Protein AF-A0A498MJI7-F1 (afdb_monomer)

Secondary structure (DSSP, 8-state):
-----GGG--HHHHHHHHHHHHT-TT------EEEGGGS------SSEEEEEEGGGSTTSBTHHHHHHHHHHTSPTT-------SSS-TTS--TT-HHHHHHHHHTS--B-----S-GGG--SB--HHHHHHHHHH-S------HHHHHHHHHHHHHTT----HHHHHHHHHHHTT-STT-TTSEEEEEE-B----HHHHTTS--

Organism: Labeo rohita (NCBI:txid84645)

Structure (mmCIF, N/CA/C/O backbone):
data_AF-A0A498MJI7-F1
#
_entry.id   AF-A0A498MJI7-F1
#
loop_
_atom_site.group_PDB
_atom_site.id
_atom_site.type_symbol
_atom_site.label_atom_id
_atom_site.label_alt_id
_atom_site.label_comp_id
_atom_site.label_asym_id
_atom_site.label_entity_id
_atom_site.label_seq_id
_atom_site.pdbx_PDB_ins_code
_atom_site.Cartn_x
_atom_site.Cartn_y
_atom_site.Cartn_z
_atom_site.occupancy
_atom_site.B_iso_or_equiv
_atom_site.auth_seq_id
_atom_site.auth_comp_id
_atom_site.auth_asym_id
_atom_site.auth_atom_id
_atom_site.pdbx_PDB_model_num
ATOM 1 N N . MET A 1 1 ? 19.650 9.462 -19.261 1.00 42.69 1 MET A N 1
ATOM 2 C CA . MET A 1 1 ? 18.314 8.889 -18.991 1.00 42.69 1 MET A CA 1
ATOM 3 C C . MET A 1 1 ? 17.339 10.002 -19.308 1.00 42.69 1 MET A C 1
ATOM 5 O O . MET A 1 1 ? 17.453 11.030 -18.662 1.00 42.69 1 MET A O 1
ATOM 9 N N . GLY A 1 2 ? 16.542 9.886 -20.375 1.00 49.31 2 GLY A N 1
ATOM 10 C CA . GLY A 1 2 ? 15.586 10.943 -20.729 1.00 49.31 2 GLY A CA 1
ATOM 11 C C . GLY A 1 2 ? 14.605 11.160 -19.580 1.00 49.31 2 GLY A C 1
ATOM 12 O O . GLY A 1 2 ? 14.240 10.181 -18.926 1.00 49.31 2 GLY A O 1
ATOM 13 N N . ASP A 1 3 ? 14.245 12.413 -19.309 1.00 55.56 3 ASP A N 1
ATOM 14 C CA . ASP A 1 3 ? 13.277 12.751 -18.267 1.00 55.56 3 ASP A CA 1
ATOM 15 C C . ASP A 1 3 ? 11.963 12.015 -18.541 1.00 55.56 3 ASP A C 1
ATOM 17 O O . ASP A 1 3 ? 11.245 12.285 -19.506 1.00 55.56 3 ASP A O 1
ATOM 21 N N . VAL A 1 4 ? 11.675 11.009 -17.715 1.00 67.94 4 VAL A N 1
ATOM 22 C CA . VAL A 1 4 ? 10.401 10.300 -17.762 1.00 67.94 4 VAL A CA 1
ATOM 23 C C . VAL A 1 4 ? 9.390 11.184 -17.045 1.00 67.94 4 VAL A C 1
ATOM 25 O O . VAL A 1 4 ? 9.371 11.216 -15.818 1.00 67.94 4 VAL A O 1
ATOM 28 N N . SER A 1 5 ? 8.583 11.909 -17.818 1.00 84.06 5 SER A N 1
ATOM 29 C CA . SER A 1 5 ? 7.469 12.720 -17.320 1.00 84.06 5 SER A CA 1
ATOM 30 C C . SER A 1 5 ? 6.186 11.898 -17.167 1.00 84.06 5 SER A C 1
ATOM 32 O O . SER A 1 5 ? 5.971 10.925 -17.900 1.00 84.06 5 SER A O 1
ATOM 34 N N . ALA A 1 6 ? 5.306 12.308 -16.250 1.00 84.06 6 ALA A N 1
ATOM 35 C CA . ALA A 1 6 ? 3.978 11.718 -16.066 1.00 84.06 6 ALA A CA 1
ATOM 36 C C . ALA A 1 6 ? 3.112 11.718 -17.339 1.00 84.06 6 ALA A C 1
ATOM 38 O O . ALA A 1 6 ? 2.288 10.819 -17.505 1.00 84.06 6 ALA A O 1
ATOM 39 N N . ASP A 1 7 ? 3.307 12.674 -18.251 1.00 87.50 7 ASP A N 1
ATOM 40 C CA . ASP A 1 7 ? 2.565 12.733 -19.520 1.00 87.50 7 ASP A CA 1
ATOM 41 C C 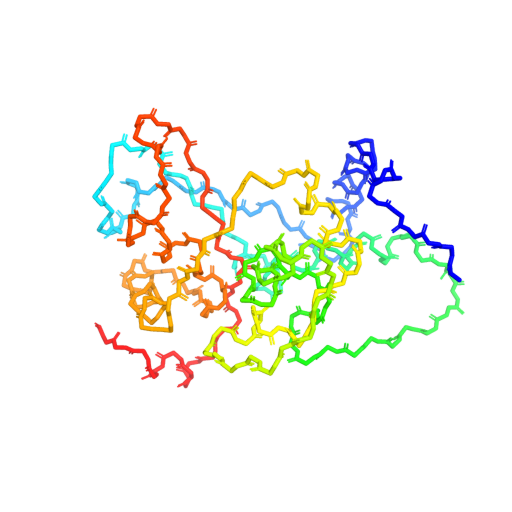. ASP A 1 7 ? 2.911 11.585 -20.472 1.00 87.50 7 ASP A C 1
ATOM 43 O O . ASP A 1 7 ? 2.094 11.198 -21.306 1.00 87.50 7 ASP A O 1
ATOM 47 N N . ASN A 1 8 ? 4.084 10.979 -20.295 1.00 88.81 8 ASN A N 1
ATOM 48 C CA . ASN A 1 8 ? 4.519 9.839 -21.092 1.00 88.81 8 ASN A CA 1
ATOM 49 C C . ASN A 1 8 ? 3.999 8.501 -20.548 1.00 88.81 8 ASN A C 1
ATOM 51 O O . ASN A 1 8 ? 4.282 7.471 -21.150 1.00 88.81 8 ASN A O 1
ATOM 55 N N . ILE A 1 9 ? 3.275 8.481 -19.421 1.00 89.81 9 ILE A N 1
ATOM 56 C CA . ILE A 1 9 ? 2.694 7.259 -18.851 1.00 89.81 9 ILE A CA 1
ATOM 57 C C . ILE A 1 9 ? 1.235 7.135 -19.293 1.00 89.81 9 ILE A C 1
ATOM 59 O O . ILE A 1 9 ? 0.360 7.843 -18.794 1.00 89.81 9 ILE A O 1
ATOM 63 N N . THR A 1 10 ? 0.966 6.205 -20.212 1.00 92.06 10 THR A N 1
ATOM 64 C CA . THR A 1 10 ? -0.372 5.996 -20.789 1.00 92.06 10 THR A CA 1
ATOM 65 C C . THR A 1 10 ? -1.081 4.763 -20.227 1.00 92.06 10 THR A C 1
ATOM 67 O O . THR A 1 10 ? -0.467 3.861 -19.646 1.00 92.06 10 THR A O 1
ATOM 70 N N . ILE A 1 11 ? -2.399 4.686 -20.431 1.00 92.81 11 ILE A N 1
ATOM 71 C CA . ILE A 1 11 ? -3.186 3.504 -20.059 1.00 92.81 11 ILE A CA 1
ATOM 72 C C . ILE A 1 11 ? -2.783 2.272 -20.884 1.00 92.81 11 ILE A C 1
ATOM 74 O O . ILE A 1 11 ? -2.815 1.153 -20.373 1.00 92.81 11 ILE A O 1
ATOM 78 N N . GLU A 1 12 ? -2.342 2.458 -22.127 1.00 95.44 12 GLU A N 1
ATOM 79 C CA . GLU A 1 12 ? -1.807 1.397 -22.983 1.00 95.44 12 GLU A CA 1
ATOM 80 C C . GLU A 1 12 ? -0.550 0.780 -22.365 1.00 95.44 12 GLU A C 1
ATOM 82 O O . GLU A 1 12 ? -0.447 -0.444 -22.301 1.00 95.44 12 GLU A O 1
ATOM 87 N N . MET A 1 13 ? 0.355 1.600 -21.816 1.00 93.88 13 MET A N 1
ATOM 88 C CA . MET A 1 13 ? 1.540 1.104 -21.105 1.00 93.88 13 MET A CA 1
ATOM 89 C C . MET A 1 13 ? 1.172 0.303 -19.855 1.00 93.88 13 MET A C 1
ATOM 91 O O . MET A 1 13 ? 1.838 -0.684 -19.539 1.00 93.88 13 MET A O 1
ATOM 95 N N . LEU A 1 14 ? 0.117 0.702 -19.135 1.00 92.44 14 LEU A N 1
ATOM 96 C CA . LEU A 1 14 ? -0.372 -0.044 -17.972 1.00 92.44 14 LEU A CA 1
ATOM 97 C C . LEU A 1 14 ? -1.011 -1.379 -18.376 1.00 92.44 14 LEU A C 1
ATOM 99 O O . LEU A 1 14 ? -0.785 -2.381 -17.698 1.00 92.44 14 LEU A O 1
ATOM 103 N N . LYS A 1 15 ? -1.761 -1.421 -19.485 1.00 95.12 15 LYS A N 1
ATOM 104 C CA . LYS A 1 15 ? -2.320 -2.662 -20.051 1.00 95.12 15 LYS A CA 1
ATOM 105 C C . LYS A 1 15 ? -1.215 -3.612 -20.518 1.00 95.12 15 LYS A C 1
ATOM 107 O O . LYS A 1 15 ? -1.241 -4.791 -20.185 1.00 95.12 15 LYS A O 1
ATOM 112 N N . GLU A 1 16 ? -0.204 -3.100 -21.211 1.00 95.12 16 GLU A N 1
ATOM 113 C CA . GLU A 1 16 ? 0.970 -3.879 -21.620 1.00 95.12 16 GLU A CA 1
ATOM 114 C C . GLU A 1 16 ? 1.737 -4.419 -20.402 1.00 95.12 16 GLU A C 1
ATOM 116 O O . GLU A 1 16 ? 2.103 -5.596 -20.354 1.00 95.12 16 GLU A O 1
ATOM 121 N N . ALA A 1 17 ? 1.944 -3.579 -19.381 1.00 92.94 17 ALA A N 1
ATOM 122 C CA . ALA A 1 17 ? 2.565 -3.997 -18.130 1.00 92.94 17 ALA A CA 1
ATOM 123 C C . ALA A 1 17 ? 1.729 -5.073 -17.420 1.00 92.94 17 ALA A C 1
ATOM 125 O O . ALA A 1 17 ? 2.299 -6.017 -16.881 1.00 92.94 17 ALA A O 1
ATOM 126 N N . HIS A 1 18 ? 0.396 -4.972 -17.439 1.00 93.69 18 HIS A N 1
ATOM 127 C CA . HIS A 1 18 ? -0.493 -5.984 -16.869 1.00 93.69 18 HIS A CA 1
ATOM 128 C C . HIS A 1 18 ? -0.288 -7.356 -17.522 1.00 93.69 18 HIS A C 1
ATOM 130 O O . HIS A 1 18 ? -0.037 -8.332 -16.810 1.00 93.69 18 HIS A O 1
ATOM 136 N N . GLU A 1 19 ? -0.314 -7.420 -18.855 1.00 94.62 19 GLU A N 1
ATOM 137 C CA . GLU A 1 19 ? -0.088 -8.668 -19.596 1.00 94.62 19 GLU A CA 1
ATOM 138 C C . GLU A 1 19 ? 1.317 -9.228 -19.353 1.00 94.62 19 GLU A C 1
ATOM 140 O O . GLU A 1 19 ? 1.491 -10.417 -19.076 1.00 94.62 19 GLU A O 1
ATOM 145 N N . THR A 1 20 ? 2.321 -8.351 -19.360 1.00 93.62 20 THR A N 1
ATOM 146 C CA . THR A 1 20 ? 3.721 -8.701 -19.091 1.00 93.62 20 THR A CA 1
ATOM 147 C C . THR A 1 20 ? 3.896 -9.315 -17.703 1.00 93.62 20 THR A C 1
ATOM 149 O O . THR A 1 20 ? 4.556 -10.341 -17.541 1.00 93.62 20 THR A O 1
ATOM 152 N N . VAL A 1 21 ? 3.298 -8.695 -16.685 1.00 93.75 21 VAL A N 1
ATOM 153 C CA . VAL A 1 21 ? 3.364 -9.155 -15.295 1.00 93.75 21 VAL A CA 1
ATOM 154 C C . VAL A 1 21 ? 2.643 -10.488 -15.132 1.00 93.75 21 VAL A C 1
ATOM 156 O O . VAL A 1 21 ? 3.172 -11.383 -14.478 1.00 93.75 21 VAL A O 1
ATOM 159 N N . ARG A 1 22 ? 1.470 -10.642 -15.752 1.00 92.25 22 ARG A N 1
ATOM 160 C CA . ARG A 1 22 ? 0.671 -11.872 -15.708 1.00 92.25 22 ARG A CA 1
ATOM 161 C C . ARG A 1 22 ? 1.384 -13.056 -16.369 1.00 92.25 22 ARG A C 1
ATOM 163 O O . ARG A 1 22 ? 1.241 -14.178 -15.897 1.00 92.25 22 ARG A O 1
ATOM 170 N N . CYS A 1 23 ? 2.159 -12.808 -17.423 1.00 90.31 23 CYS A N 1
ATOM 171 C CA . CYS A 1 23 ? 2.941 -13.831 -18.124 1.00 90.31 23 CYS A CA 1
ATOM 172 C C . CYS A 1 23 ? 4.376 -13.979 -17.584 1.00 90.31 23 CYS A C 1
ATOM 174 O O . CYS A 1 23 ? 5.193 -14.684 -18.177 1.00 90.31 23 CYS A O 1
ATOM 176 N N . SER A 1 24 ? 4.716 -13.292 -16.491 1.00 89.88 24 SER A N 1
ATOM 177 C CA . SER A 1 24 ? 6.076 -13.280 -15.960 1.00 89.88 24 SER A CA 1
ATOM 178 C C . SER A 1 24 ? 6.471 -14.640 -15.370 1.00 89.88 24 SER A C 1
ATOM 180 O O . SER A 1 24 ? 5.691 -15.226 -14.618 1.00 89.88 24 SER A O 1
ATOM 182 N N . PRO A 1 25 ? 7.718 -15.107 -15.577 1.00 89.25 25 PRO A N 1
ATOM 183 C CA . PRO A 1 25 ? 8.235 -16.297 -14.899 1.00 89.25 25 PRO A CA 1
ATOM 184 C C . PRO A 1 25 ? 8.456 -16.087 -13.390 1.00 89.25 25 PRO A C 1
ATOM 186 O O . PRO A 1 25 ? 8.833 -17.026 -12.700 1.00 89.25 25 PRO A O 1
ATOM 189 N N . LEU A 1 26 ? 8.240 -14.873 -12.866 1.00 85.94 26 LEU A N 1
ATOM 190 C CA . LEU A 1 26 ? 8.330 -14.562 -11.435 1.00 85.94 26 LEU A CA 1
ATOM 191 C C . LEU A 1 26 ? 7.065 -14.954 -10.645 1.00 85.94 26 LEU A C 1
ATOM 193 O O . LEU A 1 26 ? 6.920 -14.546 -9.496 1.00 85.94 26 LEU A O 1
ATOM 197 N N . ASP A 1 27 ? 6.156 -15.724 -11.256 1.00 87.25 27 ASP A N 1
ATOM 198 C CA . ASP A 1 27 ? 4.984 -16.329 -10.603 1.00 87.25 27 ASP A CA 1
ATOM 199 C C . ASP A 1 27 ? 4.037 -15.295 -9.960 1.00 87.25 27 ASP A C 1
ATOM 201 O O . ASP A 1 27 ? 3.427 -15.514 -8.915 1.00 87.25 27 ASP A O 1
ATOM 205 N N . VAL A 1 28 ? 3.919 -14.118 -10.584 1.00 92.44 28 VAL A N 1
ATOM 206 C CA . VAL A 1 28 ? 3.075 -13.035 -10.072 1.00 92.44 28 VAL A CA 1
ATOM 207 C C . VAL A 1 28 ? 1.604 -13.439 -10.132 1.00 92.44 28 VAL A C 1
ATOM 209 O O . VAL A 1 28 ? 1.048 -13.651 -11.209 1.00 92.44 28 VAL A O 1
ATOM 212 N N . ILE A 1 29 ? 0.937 -13.472 -8.978 1.00 94.31 29 ILE A N 1
ATOM 213 C CA . ILE A 1 29 ? -0.455 -13.926 -8.899 1.00 94.31 29 ILE A CA 1
ATOM 214 C C . ILE A 1 29 ? -1.463 -12.775 -8.996 1.00 94.31 29 ILE A C 1
ATOM 216 O O . ILE A 1 29 ? -1.191 -11.618 -8.630 1.00 94.31 29 ILE A O 1
ATOM 220 N N . ASN A 1 30 ? -2.682 -13.111 -9.427 1.00 96.38 30 ASN A N 1
ATOM 221 C CA . ASN A 1 30 ? -3.844 -12.276 -9.153 1.00 96.38 30 ASN A CA 1
ATOM 222 C C . ASN A 1 30 ? -4.296 -12.527 -7.710 1.00 96.38 30 ASN A C 1
ATOM 224 O O . ASN A 1 30 ? -4.974 -13.508 -7.420 1.00 96.38 30 ASN A O 1
ATOM 228 N N . THR A 1 31 ? -3.865 -11.653 -6.806 1.00 97.00 31 THR A N 1
ATOM 229 C CA . THR A 1 31 ? -4.171 -11.740 -5.376 1.00 97.00 31 THR A CA 1
ATOM 230 C C . THR A 1 31 ? -5.680 -11.632 -5.128 1.00 97.00 31 THR A C 1
ATOM 232 O O . THR A 1 31 ? -6.374 -10.932 -5.878 1.00 97.00 31 THR A O 1
ATOM 235 N N . PRO A 1 32 ? -6.216 -12.273 -4.080 1.00 96.88 32 PRO A N 1
ATOM 236 C CA . PRO A 1 32 ? -7.640 -12.199 -3.785 1.00 96.88 32 PRO A CA 1
ATOM 237 C C . PRO A 1 32 ? -8.120 -10.779 -3.456 1.00 96.88 32 PRO A C 1
ATOM 239 O O . PRO A 1 32 ? -7.358 -9.916 -3.006 1.00 96.88 32 PRO A O 1
ATOM 242 N N . ILE A 1 33 ? -9.420 -10.569 -3.659 1.00 96.75 33 ILE A N 1
ATOM 243 C CA . ILE A 1 33 ? -10.176 -9.458 -3.084 1.00 96.75 33 ILE A CA 1
ATOM 244 C C . ILE A 1 33 ? -11.238 -10.070 -2.177 1.00 96.75 33 ILE A C 1
ATOM 246 O O . ILE A 1 33 ? -12.011 -10.911 -2.633 1.00 96.75 33 ILE A O 1
ATOM 250 N N . ILE A 1 34 ? -11.279 -9.650 -0.917 1.00 94.56 34 ILE A N 1
ATOM 251 C CA . ILE A 1 34 ? -12.288 -10.095 0.055 1.00 94.56 34 ILE A CA 1
ATOM 252 C C . ILE A 1 34 ? -13.179 -8.923 0.456 1.00 94.56 34 ILE A C 1
ATOM 254 O O . ILE A 1 34 ? -12.721 -7.782 0.485 1.00 94.56 34 ILE A O 1
ATOM 258 N N . ARG A 1 35 ? -14.455 -9.168 0.763 1.00 92.25 35 ARG A N 1
ATOM 259 C CA . ARG A 1 35 ? -15.321 -8.117 1.319 1.00 92.25 35 ARG A CA 1
ATOM 260 C C . ARG A 1 35 ? -15.089 -8.006 2.816 1.00 92.25 35 ARG A C 1
ATOM 262 O O . ARG A 1 35 ? -14.956 -9.024 3.490 1.00 92.25 35 ARG A O 1
ATOM 269 N N . TRP A 1 36 ? -15.103 -6.786 3.345 1.00 84.56 36 TRP A N 1
ATOM 270 C CA . TRP A 1 36 ? -14.890 -6.557 4.777 1.00 84.56 36 TRP A CA 1
ATOM 271 C C . TRP A 1 36 ? -15.918 -7.297 5.646 1.00 84.56 36 TRP A C 1
ATOM 273 O O . TRP A 1 36 ? -15.557 -7.867 6.667 1.00 84.56 36 TRP A O 1
ATOM 283 N N . CYS A 1 37 ? -17.172 -7.393 5.194 1.00 80.75 37 CYS A N 1
ATOM 284 C CA . CYS A 1 37 ? -18.243 -8.107 5.892 1.00 80.75 37 CYS A CA 1
ATOM 285 C C . CYS A 1 37 ? -18.043 -9.633 5.963 1.00 80.75 37 CYS A C 1
ATOM 287 O O . CYS A 1 37 ? -18.794 -10.319 6.646 1.00 80.75 37 CYS A O 1
ATOM 289 N N . GLN A 1 38 ? -17.047 -10.178 5.257 1.00 82.94 38 GLN A N 1
ATOM 290 C CA . GLN A 1 38 ? -16.634 -11.583 5.346 1.00 82.94 38 GLN A CA 1
ATOM 291 C C . GLN A 1 38 ? -15.483 -11.781 6.348 1.00 82.94 38 GLN A C 1
ATOM 293 O O . GLN A 1 38 ? -14.896 -12.857 6.404 1.00 82.94 38 GLN A O 1
ATOM 298 N N . THR A 1 39 ? -15.138 -10.741 7.109 1.00 83.81 39 THR A N 1
ATOM 299 C CA . THR A 1 39 ? -14.066 -10.727 8.110 1.00 83.81 39 THR A CA 1
ATOM 300 C C . THR A 1 39 ? -14.625 -10.329 9.477 1.00 83.81 39 THR A C 1
ATOM 302 O O . THR A 1 39 ? -15.773 -9.908 9.586 1.00 83.81 39 THR A O 1
ATOM 305 N N . THR A 1 40 ? -13.804 -10.421 10.522 1.00 86.25 40 THR A N 1
ATOM 306 C CA . THR A 1 40 ? -14.126 -9.941 11.877 1.00 86.25 40 THR A CA 1
ATOM 307 C C . THR A 1 40 ? -13.712 -8.481 12.115 1.00 86.25 40 THR A C 1
ATOM 309 O O . THR A 1 40 ? -13.659 -8.036 13.260 1.00 86.25 40 THR A O 1
ATOM 312 N N . LEU A 1 41 ? -13.392 -7.727 11.055 1.00 89.06 41 LEU A N 1
ATOM 313 C CA . LEU A 1 41 ? -12.884 -6.359 11.171 1.00 89.06 41 LEU A CA 1
ATOM 314 C C . LEU A 1 41 ? -13.968 -5.401 11.709 1.00 89.06 41 LEU A C 1
ATOM 316 O O . LEU A 1 41 ? -15.062 -5.344 11.142 1.00 89.06 41 LEU A O 1
ATOM 320 N N . PRO A 1 42 ? -13.669 -4.600 12.750 1.00 86.38 42 PRO A N 1
ATOM 321 C CA . PRO A 1 42 ? -14.637 -3.739 13.430 1.00 86.38 42 PRO A CA 1
ATOM 322 C C . PRO A 1 42 ? -14.827 -2.396 12.702 1.00 86.38 42 PRO A C 1
ATOM 324 O O . PRO A 1 42 ? -14.628 -1.328 13.274 1.00 86.38 42 PRO A O 1
ATOM 327 N N . LEU A 1 43 ? -15.165 -2.430 11.412 1.00 85.00 43 LEU A N 1
ATOM 328 C CA . LEU A 1 43 ? -15.342 -1.214 10.617 1.00 85.00 43 LEU A CA 1
ATOM 329 C C . LEU A 1 43 ? -16.747 -0.634 10.801 1.00 85.00 43 LEU A C 1
ATOM 331 O O . LEU A 1 43 ? -17.744 -1.274 10.475 1.00 85.00 43 LEU A O 1
ATOM 335 N N . ASN A 1 44 ? -16.819 0.608 11.276 1.00 78.62 44 ASN A N 1
ATOM 336 C CA . ASN A 1 44 ? -18.071 1.343 11.420 1.00 78.62 44 ASN A CA 1
ATOM 337 C C . ASN A 1 44 ? -18.344 2.195 10.171 1.00 78.62 44 ASN A C 1
ATOM 339 O O . ASN A 1 44 ? -18.144 3.405 10.167 1.00 78.62 44 ASN A O 1
ATOM 343 N N . THR A 1 45 ? -18.747 1.566 9.065 1.00 80.56 45 THR A N 1
ATOM 344 C CA . THR A 1 45 ? -19.089 2.309 7.844 1.00 80.56 45 THR A CA 1
ATOM 345 C C . THR A 1 45 ? -20.258 1.692 7.087 1.00 80.56 45 THR A C 1
ATOM 347 O O . THR A 1 45 ? -20.434 0.478 7.046 1.00 80.56 45 THR A O 1
ATOM 350 N N . SER A 1 46 ? -21.031 2.552 6.423 1.00 83.56 46 SER A N 1
ATOM 351 C CA . SER A 1 46 ? -22.071 2.152 5.464 1.00 83.56 46 SER A CA 1
ATOM 352 C C . SER A 1 46 ? -21.510 1.798 4.077 1.00 83.56 46 SER A C 1
ATOM 354 O O . SER A 1 46 ? -22.264 1.490 3.156 1.00 83.56 46 SER A O 1
ATOM 356 N N . SER A 1 47 ? -20.188 1.880 3.904 1.00 87.94 47 SER A N 1
ATOM 357 C CA . SER A 1 47 ? -19.502 1.666 2.628 1.00 87.94 47 SER A CA 1
ATOM 358 C C . SER A 1 47 ? -19.282 0.182 2.325 1.00 87.94 47 SER A C 1
ATOM 360 O O . SER A 1 47 ? -18.994 -0.634 3.207 1.00 87.94 47 SER A O 1
ATOM 362 N N . ASN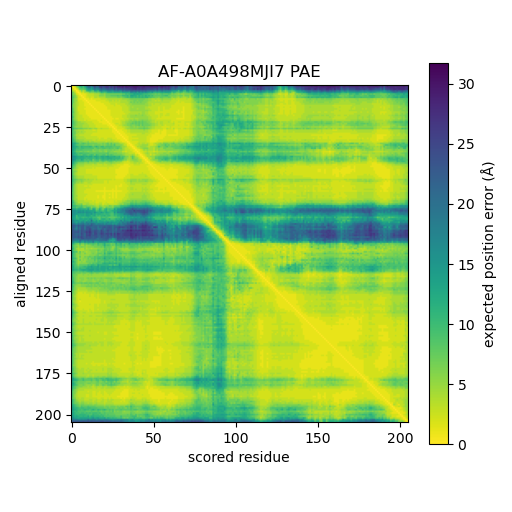 A 1 48 ? -19.300 -0.168 1.041 1.00 90.06 48 ASN A N 1
ATOM 363 C CA . ASN A 1 48 ? -18.953 -1.505 0.566 1.00 90.06 48 ASN A CA 1
ATOM 364 C C . ASN A 1 48 ? -17.429 -1.638 0.441 1.00 90.06 48 ASN A C 1
ATOM 366 O O . ASN A 1 48 ? -16.859 -1.472 -0.645 1.00 90.06 48 ASN A O 1
ATOM 370 N N . ILE A 1 49 ? -16.757 -1.920 1.560 1.00 93.06 49 ILE A N 1
ATOM 371 C CA . ILE A 1 49 ? -15.301 -2.098 1.586 1.00 93.06 49 ILE A CA 1
ATOM 372 C C . ILE A 1 49 ? -14.890 -3.469 1.030 1.00 93.06 49 ILE A C 1
ATOM 374 O O . ILE A 1 49 ? -15.337 -4.531 1.470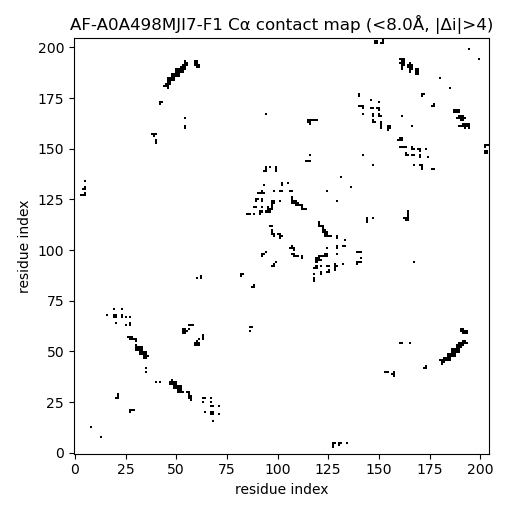 1.00 93.06 49 ILE A O 1
ATOM 378 N N . HIS A 1 50 ? -13.961 -3.426 0.088 1.00 95.75 50 HIS A N 1
ATOM 379 C CA . HIS A 1 50 ? -13.250 -4.558 -0.476 1.00 95.75 50 HIS A CA 1
ATOM 380 C C . HIS A 1 50 ? -11.775 -4.437 -0.107 1.00 95.75 50 HIS A C 1
ATOM 382 O O . HIS A 1 50 ? -11.211 -3.350 -0.153 1.00 95.75 50 HIS A O 1
ATOM 388 N N . ILE A 1 51 ? -11.133 -5.544 0.236 1.00 96.31 51 ILE A N 1
ATOM 389 C CA . ILE A 1 51 ? -9.744 -5.580 0.679 1.00 96.31 51 ILE A CA 1
ATOM 390 C C . ILE A 1 51 ? -8.933 -6.348 -0.361 1.00 96.31 51 ILE A C 1
ATOM 392 O O . ILE A 1 51 ? -9.175 -7.534 -0.588 1.00 96.31 51 ILE A O 1
ATOM 396 N N . LYS A 1 52 ? -7.978 -5.672 -1.004 1.00 97.88 52 LYS A N 1
ATOM 397 C CA . LYS A 1 52 ? -7.036 -6.257 -1.965 1.00 97.88 52 LYS A CA 1
ATOM 398 C C . LYS A 1 52 ? -5.788 -6.740 -1.225 1.00 97.88 52 LYS A C 1
ATOM 400 O O . LYS A 1 52 ? -5.048 -5.931 -0.664 1.00 97.88 52 LYS A O 1
ATOM 405 N N . LEU A 1 53 ? -5.558 -8.052 -1.248 1.00 97.25 53 LEU A N 1
ATOM 406 C CA . LEU A 1 53 ? -4.546 -8.732 -0.430 1.00 97.25 53 LEU A CA 1
ATOM 407 C C . LEU A 1 53 ? -3.173 -8.799 -1.122 1.00 97.25 53 LEU A C 1
ATOM 409 O O . LEU A 1 53 ? -2.697 -9.876 -1.480 1.00 97.25 53 LEU A O 1
ATOM 413 N N . GLU A 1 54 ? -2.514 -7.658 -1.347 1.00 96.56 54 GLU A N 1
ATOM 414 C CA . GLU A 1 54 ? -1.154 -7.650 -1.923 1.00 96.56 54 GLU A CA 1
ATOM 415 C C . GLU A 1 54 ? -0.085 -8.192 -0.962 1.00 96.56 54 GLU A C 1
ATOM 417 O O . GLU A 1 54 ? 0.965 -8.645 -1.417 1.00 96.56 54 GLU A O 1
ATOM 422 N N . ASN A 1 55 ? -0.379 -8.259 0.337 1.00 94.31 55 ASN A N 1
ATOM 423 C CA . ASN A 1 55 ? 0.396 -9.011 1.322 1.00 94.31 55 ASN A CA 1
ATOM 424 C C . ASN A 1 55 ? 0.479 -10.521 1.008 1.00 94.31 55 ASN A C 1
ATOM 426 O O . ASN A 1 55 ? 1.411 -11.177 1.454 1.00 94.31 55 ASN A O 1
ATOM 430 N N . MET A 1 56 ? -0.448 -11.070 0.210 1.00 95.88 56 MET A N 1
ATOM 431 C CA . MET A 1 56 ? -0.431 -12.473 -0.240 1.00 95.88 56 MET A CA 1
ATOM 432 C C . MET A 1 56 ? 0.271 -12.683 -1.589 1.00 95.88 56 MET A C 1
ATOM 434 O O . MET A 1 56 ? 0.261 -13.785 -2.136 1.00 95.88 56 MET A O 1
ATOM 438 N N . GLN A 1 57 ? 0.853 -11.637 -2.172 1.00 94.81 57 GLN A N 1
ATOM 439 C CA . GLN A 1 57 ? 1.666 -11.782 -3.375 1.00 94.81 57 GLN A CA 1
ATOM 440 C C . GLN A 1 57 ? 2.919 -12.636 -3.083 1.00 94.81 57 GLN A C 1
ATOM 442 O O . GLN A 1 57 ? 3.347 -12.725 -1.937 1.00 94.81 57 GLN A O 1
ATOM 447 N N . ARG A 1 58 ? 3.549 -13.252 -4.096 1.00 89.25 58 ARG A N 1
ATOM 448 C CA . ARG A 1 58 ? 4.645 -14.235 -3.905 1.00 89.25 58 ARG A CA 1
ATOM 449 C C . ARG A 1 58 ? 5.803 -13.787 -3.015 1.00 89.25 58 ARG A C 1
ATOM 451 O O . ARG A 1 58 ? 6.377 -14.609 -2.315 1.00 89.25 58 ARG A O 1
ATOM 458 N N . THR A 1 59 ? 6.155 -12.505 -3.048 1.00 88.62 59 THR A N 1
ATOM 459 C CA . THR A 1 59 ? 7.227 -11.921 -2.219 1.00 88.62 59 THR A CA 1
ATOM 460 C C . THR A 1 59 ? 6.682 -11.198 -0.985 1.00 88.62 59 THR A C 1
ATOM 462 O O . THR A 1 59 ? 7.336 -10.292 -0.472 1.00 88.62 59 THR A O 1
ATOM 465 N N . GLY A 1 60 ? 5.439 -11.486 -0.601 1.00 90.38 60 GLY A N 1
ATOM 466 C CA . GLY A 1 60 ? 4.718 -10.838 0.490 1.00 90.38 60 GLY A CA 1
ATOM 467 C C . GLY A 1 60 ? 4.365 -9.368 0.253 1.00 90.38 60 GLY A C 1
ATOM 468 O O . GLY A 1 60 ? 3.982 -8.684 1.192 1.00 90.38 60 GLY A O 1
ATOM 469 N N . SER A 1 61 ? 4.500 -8.834 -0.969 1.00 91.81 61 SER A N 1
ATOM 470 C CA . SER A 1 61 ? 4.064 -7.468 -1.308 1.00 91.81 61 SER A CA 1
ATOM 471 C C . SER A 1 61 ? 3.864 -7.260 -2.812 1.00 91.81 61 SER A C 1
ATOM 473 O O . SER A 1 61 ? 4.369 -8.023 -3.641 1.00 91.81 61 SER A O 1
ATOM 475 N N . PHE A 1 62 ? 3.193 -6.168 -3.192 1.00 92.56 62 PHE A N 1
ATOM 476 C CA . PHE A 1 62 ? 2.902 -5.832 -4.598 1.00 92.56 62 PHE A CA 1
ATOM 477 C C . PHE A 1 62 ? 4.147 -5.615 -5.480 1.00 92.56 62 PHE A C 1
ATOM 479 O O . PHE A 1 62 ? 4.048 -5.558 -6.708 1.00 92.56 62 PHE A O 1
ATOM 486 N N . LYS A 1 63 ? 5.334 -5.444 -4.888 1.00 87.75 63 LYS A N 1
ATOM 487 C CA . LYS A 1 63 ? 6.526 -4.914 -5.574 1.00 87.75 63 LYS A CA 1
ATOM 488 C C . LYS A 1 63 ? 7.102 -5.845 -6.628 1.00 87.75 63 LYS A C 1
ATOM 490 O O . LYS A 1 63 ? 7.686 -5.362 -7.601 1.00 87.75 63 LYS A O 1
ATOM 495 N N . ILE A 1 64 ? 6.840 -7.146 -6.516 1.00 89.25 64 ILE A N 1
ATOM 496 C CA . ILE A 1 64 ? 7.178 -8.112 -7.565 1.00 89.25 64 ILE A CA 1
ATOM 497 C C . ILE A 1 64 ? 6.553 -7.742 -8.917 1.00 89.25 64 ILE A C 1
ATOM 499 O O . ILE A 1 64 ? 7.147 -8.026 -9.950 1.00 89.25 64 ILE A O 1
ATOM 503 N N . ARG A 1 65 ? 5.406 -7.044 -8.937 1.00 93.62 65 ARG A N 1
ATOM 504 C CA . ARG A 1 65 ? 4.757 -6.587 -10.178 1.00 93.62 65 ARG A CA 1
ATOM 505 C C . ARG A 1 65 ? 5.655 -5.613 -10.943 1.00 93.62 65 ARG A C 1
ATOM 507 O O . ARG A 1 65 ? 5.871 -5.771 -12.140 1.00 93.62 65 ARG A O 1
ATOM 514 N N . GLY A 1 66 ? 6.223 -4.628 -10.246 1.00 89.62 66 GLY A N 1
ATOM 515 C CA . GLY A 1 66 ? 7.144 -3.661 -10.847 1.00 89.62 66 GLY A CA 1
ATOM 516 C C . GLY A 1 66 ? 8.442 -4.319 -11.316 1.00 89.62 66 GLY A C 1
ATOM 517 O O . GLY A 1 66 ? 8.898 -4.054 -12.427 1.00 89.62 66 GLY A O 1
ATOM 518 N N . VAL A 1 67 ? 8.988 -5.230 -10.503 1.00 86.19 67 VAL A N 1
ATOM 519 C CA . VAL A 1 67 ? 10.190 -6.008 -10.843 1.00 86.19 67 VAL A CA 1
ATOM 520 C C . VAL A 1 67 ? 9.951 -6.867 -12.085 1.00 86.19 67 VAL A C 1
ATOM 522 O O . VAL A 1 67 ? 10.747 -6.810 -13.015 1.00 86.19 67 VAL A O 1
ATOM 525 N N . ALA A 1 68 ? 8.839 -7.599 -12.150 1.00 88.25 68 ALA A N 1
ATOM 526 C CA . ALA A 1 68 ? 8.466 -8.420 -13.299 1.00 88.25 68 ALA A CA 1
ATOM 527 C C . ALA A 1 68 ? 8.395 -7.601 -14.594 1.00 88.25 68 ALA A C 1
ATOM 529 O O . ALA A 1 68 ? 8.985 -7.992 -15.601 1.00 88.25 68 ALA A O 1
ATOM 530 N N . ASN A 1 69 ? 7.744 -6.437 -14.550 1.00 90.69 69 ASN A N 1
ATOM 531 C CA . ASN A 1 69 ? 7.652 -5.548 -15.704 1.00 90.69 69 ASN A CA 1
ATOM 532 C C . ASN A 1 69 ? 9.029 -5.001 -16.128 1.00 90.69 69 ASN A C 1
ATOM 534 O O . ASN A 1 69 ? 9.364 -4.998 -17.311 1.00 90.69 69 ASN A O 1
ATOM 538 N N . GLN A 1 70 ? 9.865 -4.580 -15.173 1.00 86.56 70 GLN A N 1
ATOM 539 C CA . GLN A 1 70 ? 11.221 -4.098 -15.467 1.00 86.56 70 GLN A CA 1
ATOM 540 C C . GLN A 1 70 ? 12.115 -5.199 -16.049 1.00 86.56 70 GLN A C 1
ATOM 542 O O . GLN A 1 70 ? 12.842 -4.962 -17.013 1.00 86.56 70 GLN A O 1
ATOM 547 N N . PHE A 1 71 ? 12.049 -6.411 -15.495 1.00 83.38 71 PHE A N 1
ATOM 548 C CA . PHE A 1 71 ? 12.847 -7.548 -15.951 1.00 83.38 71 PHE A CA 1
ATOM 549 C C . PHE A 1 71 ? 12.454 -8.009 -17.353 1.00 83.38 71 PHE A C 1
ATOM 551 O O . PHE A 1 71 ? 13.331 -8.414 -18.112 1.00 83.38 71 PHE A O 1
ATOM 558 N N . ALA A 1 72 ? 11.174 -7.933 -17.715 1.00 86.00 72 ALA A N 1
ATOM 559 C CA . ALA A 1 72 ? 10.717 -8.270 -19.060 1.00 86.00 72 ALA A CA 1
ATOM 560 C C . ALA A 1 72 ? 11.223 -7.281 -20.124 1.00 86.00 72 ALA A C 1
ATOM 562 O O . ALA A 1 72 ? 11.510 -7.682 -21.248 1.00 86.00 72 ALA A O 1
ATOM 563 N N . LYS A 1 73 ? 11.387 -6.003 -19.758 1.00 83.69 73 LYS A N 1
ATOM 564 C CA . LYS A 1 73 ? 11.832 -4.926 -20.661 1.00 83.69 73 LYS A CA 1
ATOM 565 C C . LYS A 1 73 ? 13.355 -4.747 -20.708 1.00 83.69 73 LYS A C 1
ATOM 567 O O . LYS A 1 73 ? 13.851 -3.825 -21.352 1.00 83.69 73 LYS A O 1
ATOM 572 N N . ARG A 1 74 ? 14.118 -5.598 -20.016 1.00 77.38 74 ARG A N 1
ATOM 573 C CA . ARG A 1 74 ? 15.580 -5.470 -19.937 1.00 77.38 74 ARG A CA 1
ATOM 574 C C . ARG A 1 74 ? 16.272 -5.927 -21.223 1.00 77.38 74 ARG A C 1
ATOM 576 O O . ARG A 1 74 ? 15.849 -6.882 -21.873 1.00 77.38 74 ARG A O 1
ATOM 583 N N . LEU A 1 75 ? 17.418 -5.316 -21.517 1.00 74.94 75 LEU A N 1
ATOM 584 C CA . LEU A 1 75 ? 18.332 -5.798 -22.553 1.00 74.94 75 LEU A CA 1
ATOM 585 C C . LEU A 1 75 ? 18.973 -7.128 -22.119 1.00 74.94 75 LEU A C 1
ATOM 587 O O . LEU A 1 75 ? 19.347 -7.305 -20.956 1.00 74.94 75 LEU A O 1
ATOM 591 N N . LYS A 1 76 ? 19.098 -8.081 -23.050 1.00 74.81 76 LYS A N 1
ATOM 592 C CA . LYS A 1 76 ? 19.766 -9.367 -22.791 1.00 74.81 76 LYS A CA 1
ATOM 593 C C . LYS A 1 76 ? 21.280 -9.155 -22.632 1.00 74.81 76 LYS A C 1
ATOM 595 O O . LYS A 1 76 ? 21.863 -8.372 -23.371 1.00 74.81 76 LYS A O 1
ATOM 600 N N . GLY A 1 77 ? 21.908 -9.894 -21.711 1.00 62.00 77 GLY A N 1
ATOM 601 C CA . GLY A 1 77 ? 23.375 -9.971 -21.598 1.00 62.00 77 GLY A CA 1
ATOM 602 C C . GLY A 1 77 ? 24.056 -9.039 -20.583 1.00 62.00 77 GLY A C 1
ATOM 603 O O . GLY A 1 77 ? 25.245 -8.791 -20.727 1.00 62.00 77 GLY A O 1
ATOM 604 N N . GLY A 1 78 ? 23.349 -8.536 -19.560 1.00 64.50 78 GLY A N 1
ATOM 605 C CA . GLY A 1 78 ? 23.934 -7.702 -18.495 1.00 64.50 78 GLY A CA 1
ATOM 606 C C . GLY A 1 78 ? 23.661 -8.206 -17.071 1.00 64.50 78 GLY A C 1
ATOM 607 O O . GLY A 1 78 ? 22.698 -8.939 -16.831 1.00 64.50 78 GLY A O 1
ATOM 608 N N . HIS A 1 79 ? 24.492 -7.774 -16.118 1.00 63.22 79 HIS A N 1
ATOM 609 C CA . HIS A 1 79 ? 24.271 -7.964 -14.681 1.00 63.22 79 HIS A CA 1
ATOM 610 C C . HIS A 1 79 ? 23.422 -6.818 -14.120 1.00 63.22 79 HIS A C 1
ATOM 612 O O . HIS A 1 79 ? 23.655 -5.655 -14.441 1.00 63.22 79 HIS A O 1
ATOM 618 N N . PHE A 1 80 ? 22.444 -7.145 -13.274 1.00 60.41 80 PHE A N 1
ATOM 619 C CA . PHE A 1 80 ? 21.636 -6.156 -12.564 1.00 60.41 80 PHE A CA 1
ATOM 620 C C . PHE A 1 80 ? 22.018 -6.143 -11.093 1.00 60.41 80 PHE A C 1
ATOM 622 O O . PHE A 1 80 ? 21.977 -7.173 -10.424 1.00 60.41 80 PHE A O 1
ATOM 629 N N . VAL A 1 81 ? 22.334 -4.954 -10.594 1.00 59.84 81 VAL A N 1
ATOM 630 C CA . VAL A 1 81 ? 22.461 -4.680 -9.167 1.00 59.84 81 VAL A CA 1
ATOM 631 C C . VAL A 1 81 ? 21.421 -3.625 -8.833 1.00 59.84 81 VAL A C 1
ATOM 633 O O . VAL A 1 81 ? 21.345 -2.582 -9.479 1.00 59.84 81 VAL A O 1
ATOM 636 N N . THR A 1 82 ? 20.592 -3.915 -7.841 1.00 59.72 82 THR A N 1
ATOM 637 C CA . THR A 1 82 ? 19.649 -2.963 -7.262 1.00 59.72 82 THR A CA 1
ATOM 638 C C . THR A 1 82 ? 19.927 -2.880 -5.771 1.00 59.72 82 THR A C 1
ATOM 640 O O . THR A 1 82 ? 20.237 -3.890 -5.141 1.00 59.72 82 THR A O 1
ATOM 643 N N . MET A 1 83 ? 19.852 -1.677 -5.210 1.00 46.78 83 MET A N 1
ATOM 644 C CA . MET A 1 83 ? 19.972 -1.460 -3.774 1.00 46.78 83 MET A CA 1
ATOM 645 C C . MET A 1 83 ? 18.599 -1.083 -3.241 1.00 46.78 83 MET A C 1
ATOM 647 O O . MET A 1 83 ? 17.971 -0.136 -3.716 1.00 46.78 83 MET A O 1
ATOM 651 N N . SER A 1 84 ? 18.141 -1.828 -2.244 1.00 59.66 84 SER A N 1
ATOM 652 C CA . SER A 1 84 ? 16.870 -1.584 -1.589 1.00 59.66 84 SER A CA 1
ATOM 653 C C . SER A 1 84 ? 17.025 -1.821 -0.098 1.00 59.66 84 SER A C 1
ATOM 655 O O . SER A 1 84 ? 17.292 -2.947 0.304 1.00 59.66 84 SER A O 1
ATOM 657 N N . ALA A 1 85 ? 16.800 -0.798 0.726 1.00 51.44 85 ALA A N 1
ATOM 658 C CA . ALA A 1 85 ? 16.800 -0.916 2.190 1.00 51.44 85 ALA A CA 1
ATOM 659 C C . ALA A 1 85 ? 15.535 -1.629 2.739 1.00 51.44 85 ALA A C 1
ATOM 661 O O . ALA A 1 85 ? 15.098 -1.363 3.849 1.00 51.44 85 ALA A O 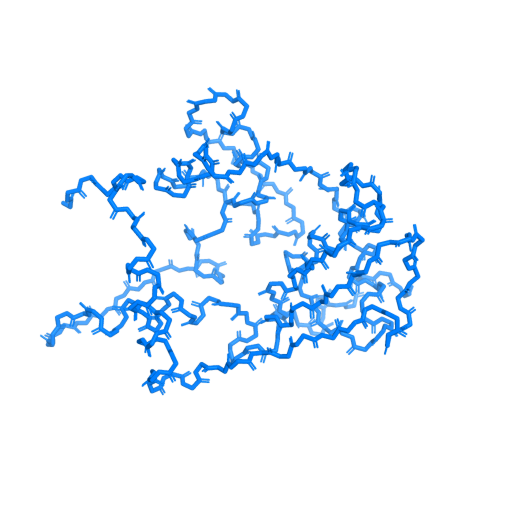1
ATOM 662 N N . GLY A 1 86 ? 14.917 -2.500 1.929 1.00 54.78 86 GLY A N 1
ATOM 663 C CA . GLY A 1 86 ? 13.556 -3.032 2.081 1.00 54.78 86 GLY A CA 1
ATOM 664 C C . GLY A 1 86 ? 12.676 -2.726 0.862 1.00 54.78 86 GLY A C 1
ATOM 665 O O . GLY A 1 86 ? 12.885 -1.714 0.196 1.00 54.78 86 GLY A O 1
ATOM 666 N N . ASN A 1 87 ? 11.754 -3.642 0.527 1.00 50.28 87 ASN A N 1
ATOM 667 C CA . ASN A 1 87 ? 10.662 -3.549 -0.453 1.00 50.2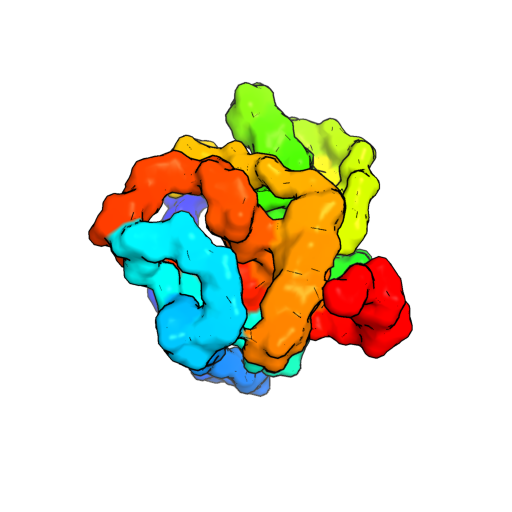8 87 ASN A CA 1
ATOM 668 C C . ASN A 1 87 ? 10.842 -2.451 -1.571 1.00 50.28 87 ASN A C 1
ATOM 670 O O . ASN A 1 87 ? 10.041 -1.545 -1.695 1.00 50.28 87 ASN A O 1
ATOM 674 N N . TYR A 1 88 ? 11.865 -2.488 -2.424 1.00 47.00 88 TYR A N 1
ATOM 675 C CA . TYR A 1 88 ? 12.134 -1.533 -3.533 1.00 47.00 88 TYR A CA 1
ATOM 676 C C . TYR A 1 88 ? 11.992 -0.022 -3.208 1.00 47.00 88 TYR A C 1
ATOM 678 O O . TYR A 1 88 ? 11.010 0.639 -3.564 1.00 47.00 88 TYR A O 1
ATOM 686 N N . GLY A 1 89 ? 13.022 0.529 -2.553 1.00 41.31 89 GLY A N 1
ATOM 687 C CA . GLY A 1 89 ? 13.139 1.877 -1.958 1.00 41.31 89 GLY A CA 1
ATOM 688 C C . GLY A 1 89 ? 12.970 3.121 -2.852 1.00 41.31 89 GLY A C 1
ATOM 689 O O . GLY A 1 89 ? 13.498 4.176 -2.516 1.00 41.31 89 GLY A O 1
ATOM 690 N N . LYS A 1 90 ? 12.243 3.038 -3.974 1.00 43.84 90 LYS A N 1
ATOM 691 C CA . LYS A 1 90 ? 11.846 4.191 -4.808 1.00 43.84 90 LYS A CA 1
ATOM 692 C C . LYS A 1 90 ? 10.393 4.157 -5.302 1.00 43.84 90 LYS A C 1
ATOM 694 O O . LYS A 1 90 ? 9.997 5.056 -6.037 1.00 43.84 90 LYS A O 1
ATOM 699 N N . SER A 1 91 ? 9.590 3.153 -4.934 1.00 38.78 91 SER A N 1
ATOM 700 C CA . SER A 1 91 ? 8.321 2.917 -5.641 1.00 38.78 91 SER A CA 1
ATOM 701 C C . SER A 1 91 ? 7.046 3.367 -4.937 1.00 38.78 91 SER A C 1
ATOM 703 O O . SER A 1 91 ? 6.046 3.478 -5.631 1.00 38.78 91 SER A O 1
ATOM 705 N N . PHE A 1 92 ? 7.020 3.655 -3.633 1.00 44.69 92 PHE A N 1
ATOM 706 C CA . PHE A 1 92 ? 5.774 4.084 -2.980 1.00 44.69 92 PHE A CA 1
ATOM 707 C C . PHE A 1 92 ? 5.970 5.312 -2.104 1.00 44.69 92 PHE A C 1
ATOM 709 O O . PHE A 1 92 ? 6.293 5.244 -0.926 1.00 44.69 92 PHE A O 1
ATOM 716 N N . ALA A 1 93 ? 5.750 6.449 -2.751 1.00 44.56 93 ALA A N 1
ATOM 717 C CA . ALA A 1 93 ? 5.584 7.740 -2.122 1.00 44.56 93 ALA A CA 1
ATOM 718 C C . ALA A 1 93 ? 4.087 8.067 -1.914 1.00 44.56 93 ALA A C 1
ATOM 720 O O . ALA A 1 93 ? 3.779 8.940 -1.138 1.00 44.56 93 ALA A O 1
ATOM 721 N N . TYR A 1 94 ? 3.130 7.330 -2.490 1.00 40.81 94 TYR A N 1
ATOM 722 C CA . TYR A 1 94 ? 1.698 7.695 -2.468 1.00 40.81 94 TYR A CA 1
ATOM 723 C C . TYR A 1 94 ? 1.096 8.025 -1.078 1.00 40.81 94 TYR A C 1
ATOM 725 O O . TYR A 1 94 ? 0.228 8.884 -0.985 1.00 40.81 94 TYR A O 1
ATOM 733 N N . ALA A 1 95 ? 1.583 7.392 -0.003 1.00 51.69 95 ALA A N 1
ATOM 734 C CA . ALA A 1 95 ? 1.120 7.622 1.371 1.00 51.69 95 ALA A CA 1
ATOM 735 C C . ALA A 1 95 ? 2.256 7.971 2.353 1.00 51.69 95 ALA A C 1
ATOM 737 O O . ALA A 1 95 ? 2.090 7.832 3.564 1.00 51.69 95 ALA A O 1
ATO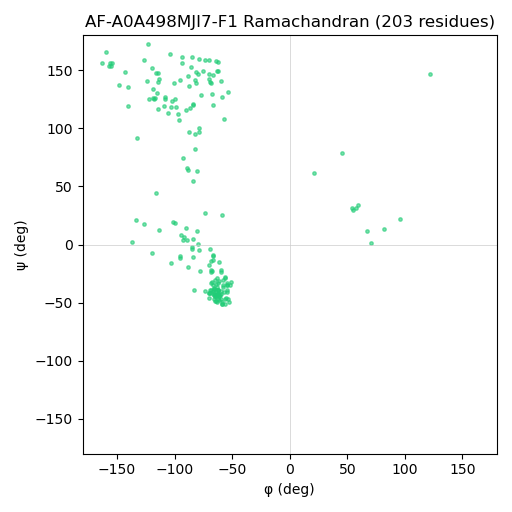M 738 N N . SER A 1 96 ? 3.430 8.382 1.856 1.00 66.00 96 SER A N 1
ATOM 739 C CA . SER A 1 96 ? 4.517 8.808 2.741 1.00 66.00 96 SER A CA 1
ATOM 740 C C . SER A 1 96 ? 4.298 10.234 3.239 1.00 66.00 96 SER A C 1
ATOM 742 O O . SER A 1 96 ? 3.823 11.098 2.500 1.00 66.00 96 SER A O 1
ATOM 744 N N . CYS A 1 97 ? 4.722 10.520 4.471 1.00 71.62 97 CYS A N 1
ATOM 745 C CA . CYS A 1 97 ? 4.748 11.890 4.998 1.00 71.62 97 CYS A CA 1
ATOM 746 C C . CYS A 1 97 ? 5.547 12.839 4.082 1.00 71.62 97 CYS A C 1
ATOM 748 O O . CYS A 1 97 ? 5.155 13.986 3.860 1.00 71.62 97 CYS A O 1
ATOM 750 N N . THR A 1 98 ? 6.611 12.332 3.458 1.00 75.12 98 THR A N 1
ATOM 751 C CA . THR A 1 98 ? 7.427 13.073 2.495 1.00 75.12 98 THR A CA 1
ATOM 752 C C . THR A 1 98 ? 6.667 13.425 1.215 1.00 75.12 98 THR A C 1
ATOM 754 O O . THR A 1 98 ? 6.839 14.524 0.684 1.00 75.12 98 THR A O 1
ATOM 757 N N . MET A 1 99 ? 5.801 12.539 0.711 1.00 77.00 99 MET A N 1
ATOM 758 C CA . MET A 1 99 ? 4.947 12.858 -0.436 1.00 77.00 99 MET A CA 1
ATOM 759 C C . MET A 1 99 ? 3.824 13.801 -0.067 1.00 77.00 99 MET A C 1
ATOM 761 O O . MET A 1 99 ? 3.568 14.710 -0.840 1.00 77.00 99 MET A O 1
ATOM 765 N N . TYR A 1 100 ? 3.193 13.636 1.099 1.00 80.56 100 TYR A N 1
ATOM 766 C CA . TYR A 1 100 ? 2.214 14.606 1.587 1.00 80.56 100 TYR A CA 1
ATOM 767 C C . TYR A 1 100 ? 2.820 16.012 1.584 1.00 80.56 100 TYR A C 1
ATOM 769 O O . TYR A 1 100 ? 2.276 16.933 0.980 1.00 80.56 100 TYR A O 1
ATOM 777 N N . LYS A 1 101 ? 4.018 16.161 2.160 1.00 82.44 101 LYS A N 1
ATOM 778 C CA . LYS A 1 101 ? 4.734 17.437 2.153 1.00 82.44 101 LYS A CA 1
ATOM 779 C C . LYS A 1 101 ? 5.074 17.903 0.731 1.00 82.44 101 LYS A C 1
ATOM 781 O O . LYS A 1 101 ? 4.860 19.068 0.416 1.00 82.44 101 LYS A O 1
ATOM 786 N N . SER A 1 102 ? 5.526 17.001 -0.146 1.00 82.31 102 SER A N 1
ATOM 787 C CA . SER A 1 102 ? 5.827 17.332 -1.553 1.00 82.31 102 SER A CA 1
ATOM 788 C C . SER A 1 102 ? 4.581 17.798 -2.315 1.00 82.31 102 SER A C 1
ATOM 790 O O . SER A 1 102 ? 4.643 18.730 -3.114 1.00 82.31 102 SER A O 1
ATOM 792 N N . PHE A 1 103 ? 3.437 17.167 -2.050 1.00 83.44 103 PHE A N 1
ATOM 793 C CA . PHE A 1 103 ? 2.142 17.456 -2.658 1.00 83.44 103 PHE A CA 1
ATOM 794 C C . PHE A 1 103 ? 1.640 18.844 -2.253 1.00 83.44 103 PHE A C 1
ATOM 796 O O . PHE A 1 103 ? 1.279 19.640 -3.120 1.00 83.44 103 PHE A O 1
ATOM 803 N N . ILE A 1 104 ? 1.714 19.168 -0.958 1.00 84.94 104 ILE A N 1
ATOM 804 C CA . ILE A 1 104 ? 1.350 20.487 -0.421 1.00 84.94 104 ILE A CA 1
ATOM 805 C C . ILE A 1 104 ? 2.296 21.582 -0.935 1.00 84.94 104 ILE A C 1
ATOM 807 O O . ILE A 1 104 ? 1.838 22.647 -1.347 1.00 84.94 104 ILE A O 1
ATOM 811 N N . GLU A 1 105 ? 3.607 21.329 -0.961 1.00 85.94 105 GLU A N 1
ATOM 812 C CA . GLU A 1 105 ? 4.608 22.309 -1.413 1.00 85.94 105 GLU A CA 1
ATOM 813 C C . GLU A 1 105 ? 4.722 22.432 -2.940 1.00 85.94 105 GLU A C 1
ATOM 815 O O . GLU A 1 105 ? 5.457 23.289 -3.435 1.00 85.94 105 GLU A O 1
ATOM 820 N N . LYS A 1 106 ? 4.007 21.593 -3.697 1.00 87.44 106 LYS A N 1
ATOM 821 C CA . LYS A 1 106 ? 4.041 21.542 -5.166 1.00 87.44 106 LYS A CA 1
ATOM 822 C C . LYS A 1 106 ? 5.450 21.374 -5.754 1.00 87.44 106 LYS A C 1
ATOM 824 O O . LYS A 1 106 ? 5.720 21.802 -6.878 1.00 87.44 106 LYS A O 1
ATOM 829 N N . LYS A 1 107 ? 6.333 20.680 -5.037 1.00 83.19 107 LYS A N 1
ATOM 830 C CA . LYS A 1 107 ? 7.660 20.260 -5.513 1.00 83.19 107 LYS A CA 1
ATOM 831 C C . LYS A 1 107 ? 8.153 19.046 -4.720 1.00 83.19 107 LYS A C 1
ATOM 833 O O . LYS A 1 107 ? 7.742 18.886 -3.573 1.00 83.19 107 LYS A O 1
ATOM 838 N N . PRO A 1 108 ? 9.067 18.221 -5.259 1.00 81.38 108 PRO A N 1
ATOM 839 C CA . PRO A 1 108 ? 9.728 17.189 -4.467 1.00 81.38 108 PRO A CA 1
ATOM 840 C C . PRO A 1 108 ? 10.486 17.809 -3.287 1.00 81.38 108 PRO A C 1
ATOM 842 O O . PRO A 1 108 ? 11.306 18.710 -3.478 1.00 81.38 108 PRO A O 1
ATOM 845 N N . VAL A 1 109 ? 10.228 17.318 -2.075 1.00 81.19 109 VAL A N 1
ATOM 846 C CA . VAL A 1 109 ? 10.925 17.767 -0.861 1.00 81.19 109 VAL A CA 1
ATOM 847 C C . VAL A 1 109 ? 11.663 16.631 -0.170 1.00 81.19 109 VAL A C 1
ATOM 849 O O . VAL A 1 109 ? 11.266 15.467 -0.244 1.00 81.19 109 VAL A O 1
ATOM 852 N N . GLY A 1 110 ? 12.735 17.001 0.531 1.00 81.06 110 GLY A N 1
ATOM 853 C CA . GLY A 1 110 ? 13.433 16.129 1.465 1.00 81.06 110 GLY A CA 1
ATOM 854 C C . GLY A 1 110 ? 12.846 16.214 2.877 1.00 81.06 110 GLY A C 1
ATOM 855 O O . GLY A 1 110 ? 12.437 17.291 3.324 1.00 81.06 110 GLY A O 1
ATOM 856 N N . MET A 1 111 ? 12.831 15.094 3.594 1.00 76.81 111 MET A N 1
ATOM 857 C CA . MET A 1 111 ? 12.430 15.010 4.999 1.00 76.81 111 MET A CA 1
ATOM 858 C C . MET A 1 111 ? 13.205 13.896 5.707 1.00 76.81 111 MET A C 1
ATOM 860 O O . MET A 1 111 ? 13.340 12.804 5.163 1.00 76.81 111 MET A O 1
ATOM 864 N N . ASP A 1 112 ? 13.683 14.151 6.927 1.00 77.12 112 ASP A N 1
ATOM 865 C CA . ASP A 1 112 ? 14.116 13.073 7.823 1.00 77.12 112 ASP A CA 1
ATOM 866 C C . ASP A 1 112 ? 12.870 12.502 8.509 1.00 77.12 112 ASP A C 1
ATOM 868 O O . ASP A 1 112 ? 12.341 13.081 9.460 1.00 77.12 112 ASP A O 1
ATOM 872 N N . ALA A 1 113 ? 12.330 11.428 7.936 1.00 72.69 113 ALA A N 1
ATOM 873 C CA . ALA A 1 113 ? 11.115 10.778 8.400 1.00 72.69 113 ALA A CA 1
ATOM 874 C C . ALA A 1 113 ? 11.463 9.503 9.174 1.00 72.69 113 ALA A C 1
ATOM 876 O O . ALA A 1 113 ? 12.095 8.592 8.640 1.00 72.69 113 ALA A O 1
ATOM 877 N N . LYS A 1 114 ? 11.008 9.417 10.427 1.00 82.69 114 LYS A N 1
ATOM 878 C CA . LYS A 1 114 ? 11.113 8.215 11.263 1.00 82.69 114 LYS A CA 1
ATOM 879 C C . LYS A 1 114 ? 9.711 7.740 11.612 1.00 82.69 114 LYS A C 1
ATOM 881 O O . LYS A 1 114 ? 8.916 8.522 12.122 1.00 82.69 114 LYS A O 1
ATOM 886 N N . SER A 1 115 ? 9.417 6.483 11.304 1.00 85.38 115 SER A N 1
ATOM 887 C CA . SER A 1 115 ? 8.125 5.848 11.564 1.00 85.38 115 SER A CA 1
ATOM 888 C C . SER A 1 115 ? 8.304 4.335 11.619 1.00 85.38 115 SER A C 1
ATOM 890 O O . SER A 1 115 ? 9.194 3.790 10.955 1.00 85.38 115 SER A O 1
ATOM 892 N N . ILE A 1 116 ? 7.427 3.652 12.354 1.00 86.94 116 ILE A N 1
ATOM 893 C CA . ILE A 1 116 ? 7.307 2.187 12.295 1.00 86.94 116 ILE A CA 1
ATOM 894 C C . ILE A 1 116 ? 6.944 1.686 10.886 1.00 86.94 116 ILE A C 1
ATOM 896 O O . ILE A 1 116 ? 7.260 0.558 10.519 1.00 86.94 116 ILE A O 1
ATOM 900 N N . ALA A 1 117 ? 6.324 2.530 10.056 1.00 85.31 117 ALA A N 1
ATOM 901 C CA . ALA A 1 117 ? 6.072 2.263 8.647 1.00 85.31 117 ALA A CA 1
ATOM 902 C C . ALA A 1 117 ? 7.255 2.725 7.783 1.00 85.31 117 ALA A C 1
ATOM 904 O O . ALA A 1 117 ? 7.132 3.610 6.937 1.00 85.31 117 ALA A O 1
ATOM 905 N N . SER A 1 118 ? 8.418 2.100 7.977 1.00 81.50 118 SER A N 1
ATOM 906 C CA . SER A 1 118 ? 9.665 2.436 7.269 1.00 81.50 118 SER A CA 1
ATOM 907 C C . SER A 1 118 ? 9.532 2.407 5.736 1.00 81.50 118 SER A C 1
ATOM 909 O O . SER A 1 118 ? 10.114 3.236 5.037 1.00 81.50 118 SER A O 1
ATOM 911 N N . GLY A 1 119 ? 8.693 1.516 5.197 1.00 78.81 119 GLY A N 1
ATOM 912 C CA . GLY A 1 119 ? 8.363 1.435 3.771 1.00 78.81 119 GLY A CA 1
ATOM 913 C C . GLY A 1 119 ? 7.583 2.639 3.221 1.00 78.81 119 GLY A C 1
ATOM 914 O O . GLY A 1 119 ? 7.500 2.785 2.000 1.00 78.81 119 GLY A O 1
ATOM 915 N N . LEU A 1 120 ? 7.050 3.494 4.099 1.00 82.12 120 LEU A N 1
ATOM 916 C CA . LEU A 1 120 ? 6.384 4.769 3.812 1.00 82.12 120 LEU A CA 1
ATOM 917 C C . LEU A 1 120 ? 7.169 5.977 4.351 1.00 82.12 120 LEU A C 1
ATOM 919 O O . LEU A 1 120 ? 6.645 7.087 4.354 1.00 82.12 120 LEU A O 1
ATOM 923 N N . ALA A 1 121 ? 8.424 5.806 4.770 1.00 82.06 121 ALA A N 1
ATOM 924 C CA . ALA A 1 121 ? 9.277 6.895 5.248 1.00 82.06 121 ALA A CA 1
ATOM 925 C C . ALA A 1 121 ? 10.522 7.134 4.360 1.00 82.06 121 ALA A C 1
ATOM 927 O O . ALA A 1 121 ? 11.625 7.287 4.887 1.00 82.06 121 ALA A O 1
ATOM 928 N N . PRO A 1 122 ? 10.418 7.159 3.009 1.00 78.75 122 PRO A N 1
ATOM 929 C CA . PRO A 1 122 ? 11.564 7.516 2.187 1.00 78.75 122 PRO A CA 1
ATOM 930 C C . PRO A 1 122 ? 11.939 8.992 2.410 1.00 78.75 122 PRO A C 1
ATOM 932 O O . PRO A 1 122 ? 11.049 9.838 2.549 1.00 78.75 122 PRO A O 1
ATOM 935 N N . PRO A 1 123 ? 13.235 9.342 2.355 1.00 75.12 123 PRO A N 1
ATOM 936 C CA . PRO A 1 123 ? 13.692 10.702 2.635 1.00 75.12 123 PRO A CA 1
ATOM 937 C C . PRO A 1 123 ? 13.266 11.729 1.579 1.00 75.12 123 PRO A C 1
ATOM 939 O O . PRO A 1 123 ? 13.372 12.924 1.821 1.00 75.12 123 PRO A O 1
ATOM 942 N N . PHE A 1 124 ? 12.802 11.289 0.406 1.00 76.31 124 PHE A N 1
ATOM 943 C CA . PHE A 1 124 ? 12.260 12.133 -0.661 1.00 76.31 124 PHE A CA 1
ATOM 944 C C . PHE A 1 124 ? 11.278 11.339 -1.532 1.00 76.31 124 PHE A C 1
ATOM 946 O O . PHE A 1 124 ? 11.356 10.110 -1.629 1.00 76.31 124 PHE A O 1
ATOM 953 N N . ALA A 1 125 ? 10.364 12.045 -2.198 1.00 77.75 125 ALA A N 1
ATOM 954 C CA . ALA A 1 125 ? 9.557 11.480 -3.274 1.00 77.75 125 ALA A CA 1
ATOM 955 C C . ALA A 1 125 ? 10.352 11.479 -4.593 1.00 77.75 125 ALA A C 1
ATOM 957 O O . ALA A 1 125 ? 11.051 12.440 -4.907 1.00 77.75 125 ALA A O 1
ATOM 958 N N . GLY A 1 126 ? 10.250 10.408 -5.384 1.00 81.56 126 GLY A N 1
ATOM 959 C CA . GLY A 1 126 ? 10.803 10.402 -6.742 1.00 81.56 126 GLY A CA 1
ATOM 960 C C . GLY A 1 126 ? 9.999 11.316 -7.673 1.00 81.56 126 GLY A C 1
ATOM 961 O O . GLY A 1 126 ? 8.779 11.385 -7.535 1.00 81.56 126 GLY A O 1
ATOM 962 N N . SER A 1 127 ? 10.660 11.960 -8.642 1.00 84.19 127 SER A N 1
ATOM 963 C CA . SER A 1 127 ? 10.035 12.951 -9.536 1.00 84.19 127 SER A CA 1
ATOM 964 C C . SER A 1 127 ? 8.825 12.402 -10.297 1.00 84.19 127 SER A C 1
ATOM 966 O O . SER A 1 127 ? 7.744 12.966 -10.199 1.00 84.19 127 SER A O 1
ATOM 968 N N . LEU A 1 128 ? 8.961 11.251 -10.967 1.00 86.69 128 LEU A N 1
ATOM 969 C CA . LEU A 1 128 ? 7.854 10.647 -11.718 1.00 86.69 128 LEU A CA 1
ATOM 970 C C . LEU A 1 128 ? 6.665 10.235 -10.820 1.00 86.69 128 LEU A C 1
ATOM 972 O O . LEU A 1 128 ? 5.539 10.618 -11.132 1.00 86.69 128 LEU A O 1
ATOM 976 N N . PRO A 1 129 ? 6.851 9.497 -9.700 1.00 84.88 129 PRO A N 1
ATOM 977 C CA . PRO A 1 129 ? 5.764 9.254 -8.751 1.00 84.88 129 PRO A CA 1
ATOM 978 C C . PRO A 1 129 ? 5.100 10.535 -8.240 1.00 84.88 129 PRO A C 1
ATOM 980 O O . PRO A 1 129 ? 3.882 10.558 -8.091 1.00 84.88 129 PRO A O 1
ATOM 983 N N . TYR A 1 130 ? 5.881 11.586 -7.979 1.00 85.25 130 TYR A N 1
ATOM 984 C CA . TYR A 1 130 ? 5.372 12.886 -7.550 1.00 85.25 130 TYR A CA 1
ATOM 985 C C . TYR A 1 130 ? 4.503 13.552 -8.627 1.00 85.25 130 TYR A C 1
ATOM 987 O O . TYR A 1 130 ? 3.378 13.946 -8.328 1.00 85.25 130 TYR A O 1
ATOM 995 N N . GLU A 1 131 ? 4.967 13.613 -9.877 1.00 89.06 131 GLU A N 1
ATOM 996 C CA . GLU A 1 131 ? 4.194 14.162 -11.000 1.00 89.06 131 GLU A CA 1
ATOM 997 C C . GLU A 1 131 ? 2.891 13.384 -11.234 1.00 89.06 131 GLU A C 1
ATOM 999 O O . GLU A 1 131 ? 1.829 13.981 -11.405 1.00 89.06 131 GLU A O 1
ATOM 1004 N N . LEU A 1 132 ? 2.946 12.048 -11.183 1.00 90.00 132 LEU A N 1
ATOM 1005 C CA . LEU A 1 132 ? 1.754 11.203 -11.287 1.00 90.00 132 LEU A CA 1
ATOM 1006 C C . LEU A 1 132 ? 0.775 11.466 -10.137 1.00 90.00 132 LEU A C 1
ATOM 1008 O O . LEU A 1 132 ? -0.433 11.496 -10.367 1.00 90.00 132 LEU A O 1
ATOM 1012 N N . CYS A 1 133 ? 1.282 11.684 -8.918 1.00 87.69 133 CYS A N 1
ATOM 1013 C CA . CYS A 1 133 ? 0.433 12.031 -7.783 1.00 87.69 133 CYS A CA 1
ATOM 1014 C C . CYS A 1 133 ? -0.235 13.392 -7.982 1.00 87.69 133 CYS A C 1
ATOM 1016 O O . CYS A 1 133 ? -1.450 13.482 -7.870 1.00 87.69 133 CYS A O 1
ATOM 1018 N N . GLN A 1 134 ? 0.519 14.423 -8.367 1.00 87.19 134 GLN A N 1
ATOM 1019 C CA . GLN A 1 134 ? -0.041 15.745 -8.681 1.00 87.19 134 GLN A CA 1
ATOM 1020 C C . GLN A 1 134 ? -1.157 15.687 -9.733 1.00 87.19 134 GLN A C 1
ATOM 1022 O O . GLN A 1 134 ? -2.111 16.455 -9.660 1.00 87.19 134 GLN A O 1
ATOM 1027 N N . LYS A 1 135 ? -1.045 14.783 -10.712 1.00 90.94 135 LYS A N 1
ATOM 1028 C CA . LYS A 1 135 ? -2.000 14.690 -11.820 1.00 90.94 135 LYS A CA 1
ATOM 1029 C C . LYS A 1 135 ? -3.256 13.880 -11.496 1.00 90.94 135 LYS A C 1
ATOM 1031 O O . LYS A 1 135 ? -4.332 14.238 -11.963 1.00 90.94 135 LYS A O 1
ATOM 1036 N N . TYR A 1 136 ? -3.121 12.773 -10.764 1.00 90.56 136 TYR A N 1
ATOM 1037 C CA . TYR A 1 136 ? -4.187 11.767 -10.644 1.00 90.56 136 TYR A CA 1
ATOM 1038 C C . TYR A 1 136 ? -4.692 11.537 -9.218 1.00 90.56 136 TYR A C 1
ATOM 1040 O O . TYR A 1 136 ? -5.653 10.793 -9.037 1.00 90.56 136 TYR A O 1
ATOM 1048 N N . VAL A 1 137 ? -4.052 12.121 -8.205 1.00 88.62 137 VAL A N 1
ATOM 1049 C CA . VAL A 1 137 ? -4.399 11.881 -6.800 1.00 88.62 137 VAL A CA 1
ATOM 1050 C C . VAL A 1 137 ? -5.183 13.060 -6.267 1.00 88.62 137 VAL A C 1
ATOM 1052 O O . VAL A 1 137 ? -4.682 14.177 -6.208 1.00 88.62 137 VAL A O 1
ATOM 1055 N N . GLU A 1 138 ? -6.419 12.788 -5.859 1.00 89.94 138 GLU A N 1
ATOM 1056 C CA . GLU A 1 138 ? -7.327 13.810 -5.338 1.00 89.94 138 GLU A CA 1
ATOM 1057 C C . GLU A 1 138 ? -6.880 14.329 -3.968 1.00 89.94 138 GLU A C 1
ATOM 1059 O O . GLU A 1 138 ? -6.949 15.527 -3.704 1.00 89.94 138 GLU A O 1
ATOM 1064 N N . ASN A 1 139 ? -6.427 13.432 -3.085 1.00 87.56 139 ASN A N 1
ATOM 1065 C CA . ASN A 1 139 ? -6.024 13.792 -1.732 1.00 87.56 139 ASN A CA 1
ATOM 1066 C C . ASN A 1 139 ? -5.024 12.789 -1.136 1.00 87.56 139 ASN A C 1
ATOM 1068 O O . ASN A 1 139 ? -5.026 11.606 -1.483 1.00 87.56 139 ASN A O 1
ATOM 1072 N N . ILE A 1 140 ? -4.205 13.263 -0.195 1.00 89.44 140 ILE A N 1
ATOM 1073 C CA . ILE A 1 140 ? -3.282 12.456 0.605 1.00 89.44 140 ILE A CA 1
ATOM 1074 C C . ILE A 1 140 ? -3.617 12.674 2.075 1.00 89.44 140 ILE A C 1
ATOM 1076 O O . ILE A 1 140 ? -3.609 13.800 2.567 1.00 89.44 140 ILE A O 1
ATOM 1080 N N . VAL A 1 141 ? -3.866 11.578 2.785 1.00 89.81 141 VAL A N 1
ATOM 1081 C CA . VAL A 1 141 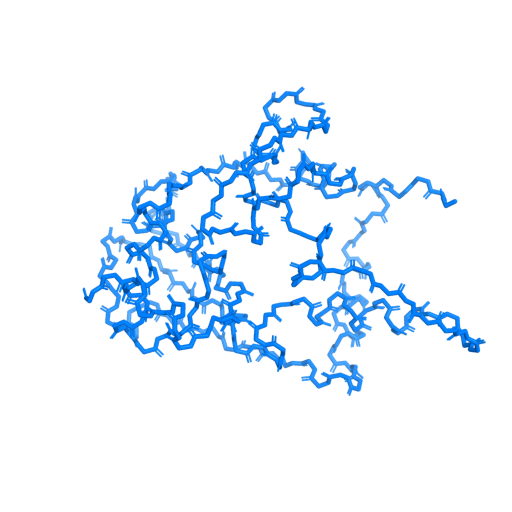? -4.229 11.608 4.201 1.00 89.81 141 VAL A CA 1
ATOM 1082 C C . VAL A 1 141 ? -3.128 10.968 5.036 1.00 89.81 141 VAL A C 1
ATOM 1084 O O . VAL A 1 141 ? -2.505 9.995 4.614 1.00 89.81 141 VAL A O 1
ATOM 1087 N N . LEU A 1 142 ? -2.878 11.527 6.220 1.00 91.56 142 LEU A N 1
ATOM 1088 C CA . LEU A 1 142 ? -1.847 11.052 7.136 1.00 91.56 142 LEU A CA 1
ATOM 1089 C C . LEU A 1 142 ? -2.445 10.204 8.255 1.00 91.56 142 LEU A C 1
ATOM 1091 O O . LEU A 1 142 ? -3.464 10.564 8.850 1.00 91.56 142 LEU A O 1
ATOM 1095 N N . VAL A 1 143 ? -1.746 9.122 8.586 1.00 93.06 143 VAL A N 1
ATOM 1096 C CA . VAL A 1 143 ? -1.997 8.293 9.767 1.00 93.06 143 VAL A CA 1
ATOM 1097 C C . VAL A 1 143 ? -0.799 8.339 10.710 1.00 93.06 143 VAL A C 1
ATOM 1099 O O . VAL A 1 143 ? 0.335 8.505 10.261 1.00 93.06 143 VAL A O 1
ATOM 1102 N N . THR A 1 144 ? -1.050 8.250 12.012 1.00 94.81 144 THR A N 1
ATOM 1103 C CA . THR A 1 144 ? -0.001 8.236 13.040 1.00 94.81 144 THR A CA 1
ATOM 1104 C C . THR A 1 144 ? 0.535 6.822 13.255 1.00 94.81 144 THR A C 1
ATOM 1106 O O . THR A 1 144 ? -0.133 5.838 12.940 1.00 94.81 144 THR A O 1
ATOM 1109 N N . ASP A 1 145 ? 1.723 6.700 13.849 1.00 93.94 145 ASP A N 1
ATOM 1110 C CA . ASP A 1 145 ? 2.281 5.394 14.217 1.00 93.94 145 ASP A CA 1
ATOM 1111 C C . ASP A 1 145 ? 1.356 4.617 15.174 1.00 93.94 145 ASP A C 1
ATOM 1113 O O . ASP A 1 145 ? 1.242 3.403 15.050 1.00 93.94 145 ASP A O 1
ATOM 1117 N N . GLU A 1 146 ? 0.638 5.290 16.079 1.00 95.00 146 GLU A N 1
ATOM 1118 C CA . GLU A 1 146 ? -0.332 4.636 16.974 1.00 95.00 146 GLU A CA 1
ATOM 1119 C C . GLU A 1 146 ? -1.554 4.092 16.219 1.00 95.00 146 GLU A C 1
ATOM 1121 O O . GLU A 1 146 ? -2.010 2.975 16.475 1.00 95.00 146 GLU A O 1
ATOM 1126 N N . GLU A 1 147 ? -2.050 4.829 15.223 1.00 95.31 147 GLU A N 1
ATOM 1127 C CA . GLU A 1 147 ? -3.126 4.352 14.347 1.00 95.31 147 GLU A CA 1
ATOM 1128 C C . GLU A 1 147 ? -2.675 3.157 13.498 1.00 95.31 147 GLU A C 1
ATOM 1130 O O . GLU A 1 147 ? -3.442 2.210 13.310 1.00 95.31 147 GLU A O 1
ATOM 1135 N N . ILE A 1 148 ? -1.423 3.170 13.026 1.00 95.25 148 ILE A N 1
ATOM 1136 C CA . ILE A 1 148 ? -0.806 2.047 12.309 1.00 95.25 148 ILE A CA 1
ATOM 1137 C C . ILE A 1 148 ? -0.668 0.831 13.233 1.00 95.25 148 ILE A C 1
ATOM 1139 O O . ILE A 1 148 ? -1.022 -0.273 12.824 1.00 95.25 148 ILE A O 1
ATOM 1143 N N . LYS A 1 149 ? -0.218 1.001 14.484 1.00 95.31 149 LYS A N 1
ATOM 1144 C CA . LYS A 1 149 ? -0.134 -0.107 15.455 1.00 95.31 149 LYS A CA 1
ATOM 1145 C C . LYS A 1 149 ? -1.493 -0.754 15.685 1.00 95.31 149 LYS A C 1
ATOM 1147 O O . LYS A 1 149 ? -1.618 -1.969 15.563 1.00 95.31 149 LYS A O 1
ATOM 1152 N N . SER A 1 150 ? -2.512 0.061 15.953 1.00 95.06 150 SER A N 1
ATOM 1153 C CA . SER A 1 150 ? -3.883 -0.415 16.157 1.00 95.06 150 SER A CA 1
ATOM 1154 C C . SER A 1 150 ? -4.418 -1.164 14.928 1.00 95.06 150 SER A C 1
ATOM 1156 O O . SER A 1 150 ? -5.052 -2.216 15.050 1.00 95.06 150 SER A O 1
ATOM 1158 N N . ALA A 1 151 ? -4.106 -0.673 13.725 1.00 95.56 151 ALA A N 1
ATOM 1159 C CA . ALA A 1 151 ? -4.471 -1.318 12.469 1.00 95.56 151 ALA A CA 1
ATOM 1160 C C . ALA A 1 151 ? -3.786 -2.682 12.278 1.00 95.56 151 ALA A C 1
ATOM 1162 O O . ALA A 1 151 ? -4.459 -3.641 11.894 1.00 95.56 151 ALA A O 1
ATOM 1163 N N . VAL A 1 152 ? -2.485 -2.790 12.572 1.00 96.06 152 VAL A N 1
ATOM 1164 C CA . VAL A 1 152 ? -1.738 -4.062 12.531 1.00 96.06 152 VAL A CA 1
ATOM 1165 C C . VAL A 1 152 ? -2.371 -5.083 13.475 1.00 96.06 152 VAL A C 1
ATOM 1167 O O . VAL A 1 152 ? -2.724 -6.176 13.030 1.00 96.06 152 VAL A O 1
ATOM 1170 N N . SER A 1 153 ? -2.602 -4.716 14.738 1.00 95.19 153 SER A N 1
ATOM 1171 C CA . SER A 1 153 ? -3.235 -5.596 15.730 1.00 95.19 153 SER A CA 1
ATOM 1172 C C . SER A 1 153 ? -4.636 -6.040 15.304 1.00 95.19 153 SER A C 1
ATOM 1174 O O . SER A 1 153 ? -4.990 -7.214 15.410 1.00 95.19 153 SER A O 1
ATOM 1176 N N . THR A 1 154 ? -5.437 -5.119 14.766 1.00 95.25 154 THR A N 1
ATOM 1177 C CA . THR A 1 154 ? -6.802 -5.407 14.299 1.00 95.25 154 THR A CA 1
ATOM 1178 C C . THR A 1 154 ? -6.813 -6.389 13.127 1.00 95.25 154 THR A C 1
ATOM 1180 O O . THR A 1 154 ? -7.602 -7.336 13.117 1.00 95.25 154 THR A O 1
ATOM 1183 N N . LEU A 1 155 ? -5.926 -6.203 12.148 1.00 95.12 155 LEU A N 1
ATOM 1184 C CA . LEU A 1 155 ? -5.795 -7.114 11.009 1.00 95.12 155 LEU A CA 1
ATOM 1185 C C . LEU A 1 155 ? -5.284 -8.489 11.453 1.00 95.12 155 LEU A C 1
ATOM 1187 O O . LEU A 1 155 ? -5.823 -9.506 11.009 1.00 95.12 155 LEU A O 1
ATOM 1191 N N . TYR A 1 156 ? -4.328 -8.531 12.383 1.00 94.56 156 TYR A N 1
ATOM 1192 C CA . TYR A 1 156 ? -3.809 -9.779 12.934 1.00 94.56 156 TYR A CA 1
ATOM 1193 C C . TYR A 1 156 ? -4.897 -10.596 13.649 1.00 94.56 156 TYR A C 1
ATOM 1195 O O . TYR A 1 156 ? -5.045 -11.786 13.369 1.00 94.56 156 TYR A O 1
ATOM 1203 N N . LYS A 1 157 ? -5.741 -9.955 14.473 1.00 92.44 157 LYS A N 1
ATOM 1204 C CA . LYS A 1 157 ? -6.923 -10.584 15.104 1.00 92.44 157 LYS A CA 1
ATOM 1205 C C . LYS A 1 157 ? -7.907 -11.174 14.096 1.00 92.44 157 LYS A C 1
ATOM 1207 O O . LYS A 1 157 ? -8.582 -12.155 14.396 1.00 92.44 157 LYS A O 1
ATOM 1212 N N . ALA A 1 158 ? -7.992 -10.586 12.906 1.00 92.31 158 ALA A N 1
ATOM 1213 C CA . ALA A 1 158 ? -8.814 -11.082 11.807 1.00 92.31 158 ALA A CA 1
ATOM 1214 C C . ALA A 1 158 ? -8.126 -12.178 10.965 1.00 92.31 158 ALA A C 1
ATOM 1216 O O . ALA A 1 158 ? -8.682 -12.611 9.955 1.00 92.31 158 ALA A O 1
ATOM 1217 N N . GLY A 1 159 ? -6.929 -12.629 11.356 1.00 92.25 159 GLY A N 1
ATOM 1218 C CA . GLY A 1 159 ? -6.149 -13.651 10.652 1.00 92.25 159 GLY A CA 1
ATOM 1219 C C . GLY A 1 159 ? -5.347 -13.121 9.460 1.00 92.25 159 GLY A C 1
ATOM 1220 O O . GLY A 1 159 ? -4.871 -13.909 8.642 1.00 92.25 159 GLY A O 1
ATOM 1221 N N . LEU A 1 160 ? -5.194 -11.799 9.332 1.00 93.94 160 LEU A N 1
ATOM 1222 C CA . LEU A 1 160 ? -4.459 -11.155 8.245 1.00 93.94 160 LEU A CA 1
ATOM 1223 C C . LEU A 1 160 ? -3.110 -10.634 8.750 1.00 93.94 160 LEU A C 1
ATOM 1225 O O . LEU A 1 160 ? -3.042 -9.676 9.513 1.00 93.94 160 LEU A O 1
ATOM 1229 N N . VAL A 1 161 ? -2.020 -11.234 8.271 1.00 95.19 161 VAL A N 1
ATOM 1230 C CA . VAL A 1 161 ? -0.656 -10.773 8.569 1.00 95.19 161 VAL A CA 1
ATOM 1231 C C . VAL A 1 161 ? -0.255 -9.688 7.571 1.00 95.19 161 VAL A C 1
ATOM 1233 O O . VAL A 1 161 ? -0.201 -9.930 6.360 1.00 95.19 161 VAL A O 1
ATOM 1236 N N . VAL A 1 162 ? -0.007 -8.481 8.076 1.00 95.38 162 VAL A N 1
ATOM 1237 C CA . VAL A 1 162 ? 0.284 -7.281 7.280 1.00 95.38 162 VAL A CA 1
ATOM 1238 C C . VAL A 1 162 ? 1.376 -6.476 7.985 1.00 95.38 162 VAL A C 1
ATOM 1240 O O . VAL A 1 162 ? 1.326 -6.298 9.198 1.00 95.38 162 VAL A O 1
ATOM 1243 N N . GLU A 1 163 ? 2.368 -5.995 7.234 1.00 93.88 163 GLU A N 1
ATOM 1244 C CA . GLU A 1 163 ? 3.440 -5.148 7.776 1.00 93.88 163 GLU A CA 1
ATOM 1245 C C . GLU A 1 163 ? 2.912 -3.728 8.070 1.00 93.88 163 GLU A C 1
ATOM 1247 O O . GLU A 1 163 ? 1.945 -3.312 7.427 1.00 93.88 163 GLU A O 1
ATOM 1252 N N . PRO A 1 164 ? 3.550 -2.918 8.938 1.00 94.25 164 PRO A N 1
ATOM 1253 C CA . PRO A 1 164 ? 3.043 -1.591 9.314 1.00 94.25 164 PRO A CA 1
ATOM 1254 C C . PRO A 1 164 ? 2.748 -0.694 8.105 1.00 94.25 164 PRO A C 1
ATOM 1256 O O . PRO A 1 164 ? 1.646 -0.165 7.960 1.00 94.25 164 PRO A O 1
ATOM 1259 N N . SER A 1 165 ? 3.683 -0.633 7.152 1.00 91.88 165 SER A N 1
ATOM 1260 C CA . SER A 1 165 ? 3.519 0.095 5.881 1.00 91.88 165 SER A CA 1
ATOM 1261 C C . SER A 1 165 ? 2.360 -0.441 5.027 1.00 91.88 165 SER A C 1
ATOM 1263 O O . SER A 1 165 ? 1.704 0.307 4.303 1.00 91.88 165 SER A O 1
ATOM 1265 N N . GLY A 1 166 ? 2.090 -1.743 5.123 1.00 93.88 166 GLY A N 1
ATOM 1266 C CA . GLY A 1 166 ? 0.993 -2.431 4.453 1.00 93.88 166 GLY A CA 1
ATOM 1267 C C . GLY A 1 166 ? -0.390 -2.052 4.975 1.00 93.88 166 GLY A C 1
ATOM 1268 O O . GLY A 1 166 ? -1.362 -2.202 4.236 1.00 93.88 166 GLY A O 1
ATOM 1269 N N . THR A 1 167 ? -0.481 -1.534 6.202 1.00 95.69 167 THR A N 1
ATOM 1270 C CA . THR A 1 167 ? -1.756 -1.239 6.877 1.00 95.69 167 THR A CA 1
ATOM 1271 C C . THR A 1 167 ? -2.235 0.204 6.743 1.00 95.69 167 THR A C 1
ATOM 1273 O O . THR A 1 167 ? -3.382 0.474 7.081 1.00 95.69 167 THR A O 1
ATOM 1276 N N . ALA A 1 168 ? -1.422 1.133 6.227 1.00 94.81 168 ALA A N 1
ATOM 1277 C CA . ALA A 1 168 ? -1.726 2.570 6.274 1.00 94.81 168 ALA A CA 1
ATOM 1278 C C . ALA A 1 168 ? -3.101 2.947 5.685 1.00 94.81 168 ALA A C 1
ATOM 1280 O O . ALA A 1 168 ? -3.832 3.744 6.271 1.00 94.81 168 ALA A O 1
ATOM 1281 N N . ALA A 1 169 ? -3.497 2.331 4.565 1.00 94.50 169 ALA A N 1
ATOM 1282 C CA . ALA A 1 169 ? -4.816 2.556 3.968 1.00 94.50 169 ALA A CA 1
ATOM 1283 C C . ALA A 1 169 ? -5.960 2.042 4.861 1.00 94.50 169 ALA A C 1
ATOM 1285 O O . ALA A 1 169 ? -6.998 2.688 4.974 1.00 94.50 169 ALA A O 1
ATOM 1286 N N . PHE A 1 170 ? -5.766 0.898 5.522 1.00 95.44 170 PHE A N 1
ATOM 1287 C CA . PHE A 1 170 ? -6.732 0.363 6.479 1.00 95.44 170 PHE A CA 1
ATOM 1288 C C . PHE A 1 170 ? -6.805 1.230 7.742 1.00 95.44 170 PHE A C 1
ATOM 1290 O O . PHE A 1 170 ? -7.902 1.538 8.196 1.00 95.44 170 PHE A O 1
ATOM 1297 N N . ALA A 1 171 ? -5.663 1.703 8.252 1.00 95.44 171 ALA A N 1
ATOM 1298 C CA . ALA A 1 171 ? -5.603 2.634 9.376 1.00 95.44 171 ALA A CA 1
ATOM 1299 C C . ALA A 1 171 ? -6.389 3.924 9.088 1.00 95.44 171 ALA A C 1
ATOM 1301 O O . ALA A 1 171 ? -7.130 4.392 9.948 1.00 95.44 171 ALA A O 1
ATOM 1302 N N . ALA A 1 172 ? -6.300 4.465 7.869 1.00 94.56 172 ALA A N 1
ATOM 1303 C CA . ALA A 1 172 ? -7.060 5.654 7.485 1.00 94.56 172 ALA A CA 1
ATOM 1304 C C . ALA A 1 172 ? -8.580 5.410 7.489 1.00 94.56 172 ALA A C 1
ATOM 1306 O O . ALA A 1 172 ? -9.334 6.275 7.926 1.00 94.56 172 ALA A O 1
ATOM 1307 N N . ILE A 1 173 ? -9.031 4.233 7.044 1.00 93.25 173 ILE A N 1
ATOM 1308 C CA . ILE A 1 173 ? -10.451 3.850 7.068 1.00 93.25 173 ILE A CA 1
ATOM 1309 C C . ILE A 1 173 ? -10.943 3.617 8.499 1.00 93.25 173 ILE A C 1
ATOM 1311 O O . ILE A 1 173 ? -12.002 4.116 8.866 1.00 93.25 173 ILE A O 1
ATOM 1315 N N . MET A 1 174 ? -10.174 2.889 9.311 1.00 92.75 174 MET A N 1
ATOM 1316 C CA . MET A 1 174 ? -10.523 2.569 10.699 1.00 92.75 174 MET A CA 1
ATOM 1317 C C . MET A 1 174 ? -10.629 3.818 11.584 1.00 92.75 174 MET A C 1
ATOM 1319 O O . MET A 1 174 ? -11.403 3.826 12.533 1.00 92.75 174 MET A O 1
ATOM 1323 N N . ASN A 1 175 ? -9.876 4.872 11.258 1.00 93.44 175 ASN A N 1
ATOM 1324 C CA . ASN A 1 175 ? -9.886 6.152 11.969 1.00 93.44 175 ASN A CA 1
ATOM 1325 C C . ASN A 1 175 ? -10.709 7.233 11.243 1.00 93.44 175 ASN A C 1
ATOM 1327 O O . ASN A 1 175 ? -10.496 8.419 11.482 1.00 93.44 175 ASN A O 1
ATOM 1331 N N . GLU A 1 176 ? -11.604 6.837 10.328 1.00 92.81 176 GLU A N 1
ATOM 1332 C CA . GLU A 1 176 ? -12.562 7.726 9.643 1.00 92.81 176 GLU A CA 1
ATOM 1333 C C . GLU A 1 176 ? -11.915 8.926 8.922 1.00 92.81 176 GLU A C 1
ATOM 1335 O O . GLU A 1 176 ? -12.514 9.986 8.749 1.00 92.81 176 GLU A O 1
ATOM 1340 N N . LYS A 1 177 ? -10.672 8.765 8.458 1.00 92.06 177 LYS A N 1
ATOM 1341 C CA . LYS A 1 177 ? -9.892 9.856 7.860 1.00 92.06 177 LYS A CA 1
ATOM 1342 C C . LYS A 1 177 ? -10.180 10.101 6.382 1.00 92.06 177 LYS A C 1
ATOM 1344 O O . LYS A 1 177 ? -9.699 11.085 5.824 1.00 92.06 177 LYS A O 1
ATOM 1349 N N . ILE A 1 178 ? -10.916 9.203 5.727 1.00 90.44 178 ILE A N 1
ATOM 1350 C CA . ILE A 1 178 ? -11.283 9.352 4.317 1.00 90.44 178 ILE A CA 1
ATOM 1351 C C . ILE A 1 178 ? -12.696 9.946 4.234 1.00 90.44 178 ILE A C 1
ATOM 1353 O O . ILE A 1 178 ? -13.653 9.259 4.603 1.00 90.44 178 ILE A O 1
ATOM 1357 N N . PRO A 1 179 ? -12.853 11.194 3.754 1.00 86.19 179 PRO A N 1
ATOM 1358 C CA . PRO A 1 179 ? -14.162 11.825 3.649 1.00 86.19 179 PRO A CA 1
ATOM 1359 C C . PRO A 1 179 ? -15.017 11.173 2.554 1.00 86.19 179 PRO A C 1
ATOM 1361 O O . PRO A 1 179 ? -14.510 10.548 1.622 1.00 86.19 179 PRO A O 1
ATOM 1364 N N . ASP A 1 180 ? -16.334 11.347 2.660 1.00 87.31 180 ASP A N 1
ATOM 1365 C CA . ASP A 1 180 ? -17.306 11.044 1.603 1.00 87.31 180 ASP A CA 1
ATOM 1366 C C . ASP A 1 180 ? -17.312 9.597 1.086 1.00 87.31 180 ASP A C 1
ATOM 1368 O O . ASP A 1 180 ? -17.622 9.362 -0.082 1.00 87.31 180 ASP A O 1
ATOM 1372 N N . ILE A 1 181 ? -16.993 8.604 1.920 1.00 89.62 181 ILE A N 1
ATOM 1373 C CA . ILE A 1 181 ? -17.009 7.189 1.501 1.00 89.62 181 ILE A CA 1
ATOM 1374 C C . ILE A 1 181 ? -18.367 6.496 1.674 1.00 89.62 181 ILE A C 1
ATOM 1376 O O . ILE A 1 181 ? -18.617 5.490 1.014 1.00 89.62 181 ILE A O 1
ATOM 1380 N N . ASN A 1 182 ? -19.259 7.041 2.508 1.00 88.00 182 ASN A N 1
ATOM 1381 C CA . ASN A 1 182 ? -20.544 6.421 2.848 1.00 88.00 182 ASN A CA 1
ATOM 1382 C C . ASN A 1 182 ? -21.376 6.059 1.606 1.00 88.00 182 ASN A C 1
ATOM 1384 O O . ASN A 1 182 ? -21.553 6.869 0.697 1.00 88.00 182 ASN A O 1
ATOM 1388 N N . GLY A 1 183 ? -21.881 4.822 1.572 1.00 89.31 183 GLY A N 1
ATOM 1389 C CA . GLY A 1 183 ? -22.642 4.277 0.443 1.00 89.31 183 GLY A CA 1
ATOM 1390 C C . GLY A 1 183 ? -21.828 3.999 -0.829 1.00 89.31 183 GLY A C 1
ATOM 1391 O O . GLY A 1 183 ? -22.400 3.541 -1.820 1.00 89.31 183 GLY A O 1
ATOM 1392 N N . LYS A 1 184 ? -20.509 4.240 -0.837 1.00 93.12 184 LYS A N 1
ATOM 1393 C CA . LYS A 1 184 ? -19.641 3.977 -1.994 1.00 93.12 184 LYS A CA 1
ATOM 1394 C C . LYS A 1 184 ? -18.991 2.595 -1.920 1.00 93.12 184 LYS A C 1
ATOM 1396 O O . LYS A 1 184 ? -18.883 1.971 -0.863 1.00 93.12 184 LYS A O 1
ATOM 1401 N N . ASN A 1 185 ? -18.518 2.127 -3.073 1.00 93.62 185 ASN A N 1
ATOM 1402 C CA . ASN A 1 185 ? -17.622 0.978 -3.158 1.00 93.62 185 ASN A CA 1
ATOM 1403 C C . ASN A 1 185 ? -16.187 1.455 -2.929 1.00 93.62 185 ASN A C 1
ATOM 1405 O O . ASN A 1 185 ? -15.684 2.281 -3.687 1.00 93.62 185 ASN A O 1
ATOM 1409 N N . VAL A 1 186 ? -15.532 0.928 -1.897 1.00 94.69 186 VAL A N 1
ATOM 1410 C CA . VAL A 1 186 ? -14.173 1.324 -1.502 1.00 94.69 186 VAL A CA 1
ATOM 1411 C C . VAL A 1 186 ? -13.258 0.116 -1.615 1.00 94.69 186 VAL A C 1
ATOM 1413 O O . VAL A 1 186 ? -13.607 -0.963 -1.141 1.00 94.69 186 VAL A O 1
ATOM 1416 N N . VAL A 1 187 ? -12.082 0.285 -2.217 1.00 96.06 187 VAL A N 1
ATOM 1417 C CA . VAL A 1 187 ? -11.037 -0.746 -2.234 1.00 96.06 187 VAL A CA 1
ATOM 1418 C C . VAL A 1 187 ? -9.889 -0.306 -1.333 1.00 96.06 187 VAL A C 1
ATOM 1420 O O . VAL A 1 187 ? -9.251 0.712 -1.582 1.00 96.06 187 VAL A O 1
ATOM 1423 N N . VAL A 1 188 ? -9.609 -1.098 -0.304 1.00 95.38 188 VAL A N 1
ATOM 1424 C CA . VAL A 1 188 ? -8.474 -0.936 0.607 1.00 95.38 188 VAL A CA 1
ATOM 1425 C C . VAL A 1 188 ? -7.378 -1.903 0.185 1.00 95.38 188 VAL A C 1
ATOM 1427 O O . VAL A 1 188 ? -7.610 -3.104 0.074 1.00 95.38 188 VAL A O 1
ATOM 1430 N N . ILE A 1 189 ? -6.174 -1.395 -0.063 1.00 96.56 189 ILE A N 1
ATOM 1431 C CA . ILE A 1 189 ? -5.033 -2.219 -0.476 1.00 96.56 189 ILE A CA 1
ATOM 1432 C C . ILE A 1 189 ? -4.163 -2.511 0.746 1.00 96.56 189 ILE A C 1
ATOM 1434 O O . ILE A 1 189 ? -3.582 -1.590 1.318 1.00 96.56 189 ILE A O 1
ATOM 1438 N N . LEU A 1 190 ? -4.026 -3.790 1.102 1.00 96.56 190 LEU A N 1
ATOM 1439 C CA . LEU A 1 190 ? -3.041 -4.251 2.083 1.00 96.56 190 LEU A CA 1
ATOM 1440 C C . LEU A 1 190 ? -1.739 -4.541 1.341 1.00 96.56 190 LEU A C 1
ATOM 1442 O O . LEU A 1 190 ? -1.606 -5.578 0.694 1.00 96.56 190 LEU A O 1
ATOM 1446 N N . SER A 1 191 ? -0.819 -3.577 1.346 1.00 94.38 191 SER A N 1
ATOM 1447 C CA . S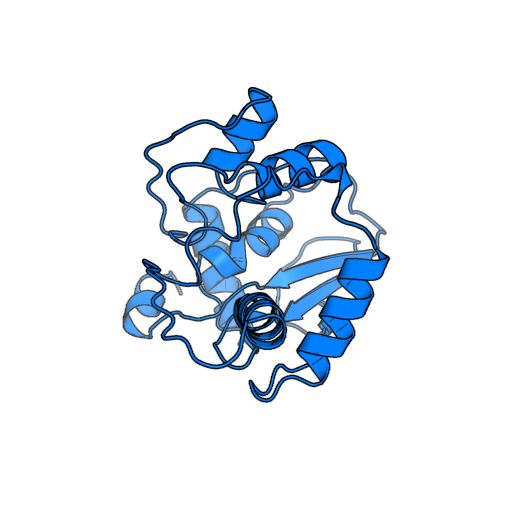ER A 1 191 ? 0.248 -3.518 0.335 1.00 94.38 191 SER A CA 1
ATOM 1448 C C . SER A 1 191 ? 1.404 -4.508 0.562 1.00 94.38 191 SER A C 1
ATOM 1450 O O . SER A 1 191 ? 2.083 -4.892 -0.395 1.00 94.38 191 SER A O 1
ATOM 1452 N N . GLY A 1 192 ? 1.608 -4.972 1.796 1.00 93.12 192 GLY A N 1
ATOM 1453 C CA . GLY A 1 192 ? 2.686 -5.895 2.140 1.00 93.12 192 GLY A CA 1
ATOM 1454 C C . GLY A 1 192 ? 2.481 -6.592 3.482 1.00 93.12 192 GLY A C 1
ATOM 1455 O O . GLY A 1 192 ? 1.757 -6.099 4.341 1.00 93.12 192 GLY A O 1
ATOM 1456 N N . GLY A 1 193 ? 3.104 -7.753 3.643 1.00 92.50 193 GLY A N 1
ATOM 1457 C CA . GLY A 1 193 ? 3.049 -8.612 4.826 1.00 92.50 193 GLY A CA 1
ATOM 1458 C C . GLY A 1 193 ? 4.421 -9.114 5.258 1.00 92.50 193 GLY A C 1
ATOM 1459 O O . GLY A 1 193 ? 4.493 -10.133 5.938 1.00 92.50 193 GLY A O 1
ATOM 1460 N N . ASN A 1 194 ? 5.505 -8.437 4.860 1.00 88.94 194 ASN A N 1
ATOM 1461 C CA . ASN A 1 194 ? 6.872 -8.838 5.188 1.00 88.94 194 ASN A CA 1
ATOM 1462 C C . ASN A 1 194 ? 7.235 -8.384 6.609 1.00 88.94 194 ASN A C 1
ATOM 1464 O O . ASN A 1 194 ? 8.125 -7.559 6.794 1.00 88.94 194 ASN A O 1
ATOM 1468 N N . ILE A 1 195 ? 6.523 -8.923 7.599 1.00 87.81 195 ILE A N 1
ATOM 1469 C CA . ILE A 1 195 ? 6.742 -8.698 9.029 1.00 87.81 195 ILE A CA 1
ATOM 1470 C C . ILE A 1 195 ? 7.174 -10.005 9.700 1.00 87.81 195 ILE A C 1
ATOM 1472 O O . ILE A 1 195 ? 6.565 -11.059 9.504 1.00 87.81 195 ILE A O 1
ATOM 1476 N N . GLY A 1 196 ? 8.260 -9.943 10.471 1.00 84.88 196 GLY A N 1
ATOM 1477 C CA . GLY A 1 196 ? 8.771 -11.085 11.228 1.00 84.88 196 GLY A CA 1
ATOM 1478 C C . GLY A 1 196 ? 7.975 -11.334 12.510 1.00 84.88 196 GLY A C 1
ATOM 1479 O O . GLY A 1 196 ? 7.332 -10.431 13.038 1.00 84.88 196 GLY A O 1
ATOM 1480 N N . LYS A 1 197 ? 8.065 -12.552 13.061 1.00 85.62 197 LYS A N 1
ATOM 1481 C CA . LYS A 1 197 ? 7.406 -12.911 14.330 1.00 85.62 197 LYS A CA 1
ATOM 1482 C C . LYS A 1 197 ? 7.802 -11.974 15.482 1.00 85.62 197 LYS A C 1
ATOM 1484 O O . LYS A 1 197 ? 6.929 -11.511 16.206 1.00 85.62 197 LYS A O 1
ATOM 1489 N N . ASP A 1 198 ? 9.095 -11.685 15.617 1.00 84.12 198 ASP A N 1
ATOM 1490 C CA . ASP A 1 198 ? 9.624 -10.850 16.706 1.00 84.12 198 ASP A CA 1
ATOM 1491 C C . ASP A 1 198 ? 9.191 -9.384 16.567 1.00 84.12 198 ASP A C 1
ATOM 1493 O O . ASP A 1 198 ? 8.937 -8.687 17.547 1.00 84.12 198 ASP A O 1
ATOM 1497 N N . GLU A 1 199 ? 9.057 -8.907 15.329 1.00 83.50 199 GLU A N 1
ATOM 1498 C CA . GLU A 1 199 ? 8.531 -7.572 15.063 1.00 83.50 199 GLU A CA 1
ATOM 1499 C C . GLU A 1 199 ? 7.035 -7.506 15.385 1.00 83.50 199 GLU A C 1
ATOM 1501 O O . GLU A 1 199 ? 6.588 -6.552 16.020 1.00 83.50 199 GLU A O 1
ATOM 1506 N N . LEU A 1 200 ? 6.280 -8.548 15.025 1.00 84.38 200 LEU A N 1
ATOM 1507 C CA . LEU A 1 200 ? 4.851 -8.652 15.304 1.00 84.38 200 LEU A CA 1
ATOM 1508 C C . LEU A 1 200 ? 4.549 -8.679 16.810 1.00 84.38 200 LEU A C 1
ATOM 1510 O O . LEU A 1 200 ? 3.549 -8.108 17.229 1.00 84.38 200 LEU A O 1
ATOM 1514 N N . SER A 1 201 ? 5.432 -9.255 17.635 1.00 85.19 201 SER A N 1
ATOM 1515 C CA . SER A 1 201 ? 5.276 -9.236 19.099 1.00 85.19 201 SER A CA 1
ATOM 1516 C C . SER A 1 201 ? 5.396 -7.850 19.743 1.00 85.19 201 SER A C 1
ATOM 1518 O O . SER A 1 201 ? 5.087 -7.706 20.922 1.00 85.19 201 SER A O 1
ATOM 1520 N N . ASN A 1 202 ? 5.815 -6.823 18.995 1.00 85.75 202 ASN A N 1
ATOM 1521 C CA . ASN A 1 202 ? 5.843 -5.442 19.488 1.00 85.75 202 ASN A CA 1
ATOM 1522 C C . ASN A 1 202 ? 4.498 -4.716 19.330 1.00 85.75 202 ASN A C 1
ATOM 1524 O O . ASN A 1 202 ? 4.381 -3.556 19.733 1.00 85.75 202 ASN A O 1
ATOM 1528 N N . PHE A 1 203 ? 3.502 -5.356 18.714 1.00 83.31 203 PHE A N 1
ATOM 1529 C CA . PHE A 1 203 ? 2.168 -4.795 18.537 1.00 83.31 203 PHE A CA 1
ATOM 1530 C C . PHE A 1 203 ? 1.244 -5.281 19.657 1.00 83.31 203 PHE A C 1
ATOM 1532 O O . PHE A 1 203 ? 1.357 -6.431 20.078 1.00 83.31 203 PHE A O 1
ATOM 1539 N N . PRO A 1 204 ? 0.354 -4.414 20.168 1.00 71.19 204 PRO A N 1
ATOM 1540 C CA . PRO A 1 204 ? -0.537 -4.776 21.260 1.00 71.19 204 PRO A CA 1
ATOM 1541 C C . PRO A 1 204 ? -1.491 -5.905 20.858 1.00 71.19 204 PRO A C 1
ATOM 1543 O O . PRO A 1 204 ? -1.883 -6.011 19.692 1.00 71.19 204 PRO A O 1
ATOM 1546 N N . ASP A 1 205 ? -1.868 -6.712 21.849 1.00 60.38 205 ASP A N 1
ATOM 1547 C CA . ASP A 1 205 ? -2.784 -7.842 21.693 1.00 60.38 205 ASP A CA 1
ATOM 1548 C C . ASP A 1 205 ? -4.214 -7.461 21.343 1.00 60.38 205 ASP A C 1
ATOM 1550 O O . ASP A 1 205 ? -4.711 -6.323 21.546 1.00 60.38 205 ASP A O 1
#

Foldseek 3Di:
DPPDALVNDDPVNVVVLVVQLVPFPLPWDQFDKDWPVVWPFPFDALFGEIEGQQCPTPVSFPLSSVVSSVVSPDDPDDDDDDDDPPSRLQDDQQAAPQLLVCLVVVHKDADQDDAQLVSRHRRIHDPRVSNNC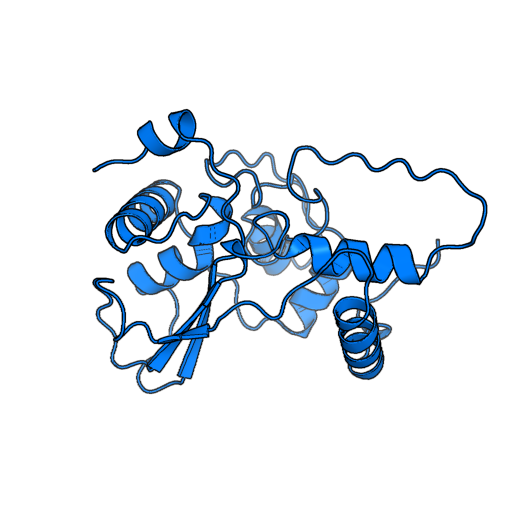NVPPPDHWHDHNVLLLVQQVSCVVRVHQARSNLRGQVSCSRVVVDPPRHHYHHYGYSGGRPADPVRSVVRDD

Radius of gyration: 17.5 Å; Cα contacts (8 Å, |Δi|>4): 313; chains: 1; bounding box: 47×39×45 Å

Solvent-accessible surface area (backbone atoms only — not comparable to full-atom values): 11982 Å² total; per-residue (Å²): 130,80,86,70,51,46,86,75,64,51,72,67,58,52,53,51,39,48,55,45,21,62,70,28,94,80,62,52,64,88,54,59,72,45,53,48,90,81,52,77,62,90,69,92,65,74,37,53,44,31,38,35,37,26,24,70,23,83,81,22,21,55,62,59,49,59,51,35,36,52,62,72,73,52,77,87,92,74,88,86,85,83,85,52,98,51,92,60,74,77,74,56,38,85,74,11,67,27,28,49,52,14,60,75,68,74,44,80,35,79,39,94,54,86,56,83,29,55,76,28,31,53,47,49,35,48,68,43,65,46,47,41,40,73,74,73,50,91,78,73,73,88,75,52,66,69,47,27,41,53,31,35,34,50,37,42,77,53,74,41,70,49,18,48,50,12,26,47,56,49,21,32,58,73,65,67,62,61,79,91,44,70,73,35,83,41,79,36,54,33,44,18,26,81,58,53,73,76,64,56,69,75,42,64,132

Mean predicted aligned error: 6.57 Å

Nearest PDB structures (foldseek):
  1ve5-assembly1_C  TM=8.297E-01  e=1.342E-07  Thermus thermophilus HB8
  1ve5-assembly1_D  TM=7.940E-01  e=2.672E-07  Thermus thermophilus HB8
  1ve5-assembly1_B  TM=8.236E-01  e=7.275E-07  Thermus thermophilus HB8
  2zpu-assembly1_A  TM=7.330E-01  e=1.619E-07  Schizosaccharomyces pombe
  1ve5-assembly1_A  TM=8.721E-01  e=5.067E-06  Thermus thermophilus HB8

pLDDT: mean 84.5, std 13.37, range [38.78, 97.88]

Sequence (205 aa):
MGDVSADNITIEMLKEAHETVRCSPLDVINTPIIRWCQTTLPLNTSSNIHIKLENMQRTGSFKIRGVANQFAKRLKGGHFVTMSAGNYGKSFAYASCTMYKSFIEKKPVGMDAKSIASGLAPPFAGSLPYELCQKYVENIVLVTDEEIKSAVSTLYKAGLVVEPSGTAAFAAIMNEKIPDINGKNVVVILSGGNIGKDELSNFPD

InterPro domains:
  IPR000634 Serine/threonine dehydratase, pyridoxal-phosphate-binding site [PS00165] (54-67)
  IPR001926 Tryptophan synthase beta chain-like, PALP domain [PF00291] (28-96)
  IPR001926 Tryptophan synthase beta chain-like, PALP domain [PF00291] (98-192)
  IPR036052 Tryptophan synthase beta chain-like, PALP domain superfamily [G3DSA:3.40.50.1100] (28-61)
  IPR036052 Tryptophan synthase beta chain-like, PALP domain superfamily [G3DSA:3.40.50.1100] (62-96)
  IPR036052 Tryptophan synthase beta chain-like, PALP domain superfamily [G3DSA:3.40.50.1100] (100-195)
  IPR036052 Tryptophan synthase beta chain-like, PALP domain superfamily [SSF53686] (27-200)
  IPR050147 Serine/Threonine Dehydratase [PTHR48078] (97-202)